Protein AF-A0A251RXT5-F1 (afdb_monomer_lite)

pLDDT: mean 84.4, std 19.1, range [25.45, 96.44]

Structure (mmCIF, N/CA/C/O backbone):
data_AF-A0A251RXT5-F1
#
_entry.id   AF-A0A251RXT5-F1
#
loop_
_atom_site.group_PDB
_atom_site.id
_atom_site.type_symbol
_atom_site.label_atom_id
_atom_site.label_alt_id
_atom_site.label_comp_id
_atom_site.label_asym_id
_atom_site.label_entity_id
_atom_site.label_seq_id
_atom_site.pdbx_PDB_ins_code
_atom_site.Cartn_x
_atom_site.Cartn_y
_atom_site.Cartn_z
_atom_site.occupancy
_atom_site.B_iso_or_equiv
_atom_site.auth_seq_id
_atom_site.auth_comp_id
_atom_site.auth_asym_id
_atom_site.auth_atom_id
_atom_site.pdbx_PDB_model_num
ATOM 1 N N . MET A 1 1 ? -1.200 -1.412 17.896 1.00 92.50 1 MET A N 1
ATOM 2 C CA . MET A 1 1 ? 0.046 -2.197 18.067 1.00 92.50 1 MET A CA 1
ATOM 3 C C . MET A 1 1 ? 1.315 -1.404 17.736 1.00 92.50 1 MET A C 1
ATOM 5 O O . MET A 1 1 ? 2.042 -1.071 18.659 1.00 92.50 1 MET A O 1
ATOM 9 N N . TRP A 1 2 ? 1.571 -1.049 16.465 1.00 95.00 2 TRP A N 1
ATOM 10 C CA . TRP A 1 2 ? 2.811 -0.376 16.016 1.00 95.00 2 TRP A CA 1
ATOM 11 C C . TRP A 1 2 ? 3.222 0.837 16.865 1.00 95.00 2 TRP A C 1
ATOM 13 O O . TRP A 1 2 ? 4.356 0.919 17.329 1.00 95.00 2 TRP A O 1
ATOM 23 N N . ILE A 1 3 ? 2.278 1.748 17.119 1.00 94.75 3 ILE A N 1
ATOM 24 C CA . ILE A 1 3 ? 2.504 2.954 17.928 1.00 94.75 3 ILE A CA 1
ATOM 25 C C . ILE A 1 3 ? 2.940 2.584 19.351 1.00 94.75 3 ILE A C 1
ATOM 27 O O . ILE A 1 3 ? 3.960 3.076 19.824 1.00 94.75 3 ILE A O 1
ATOM 31 N N . MET A 1 4 ? 2.209 1.678 20.007 1.00 94.81 4 MET A N 1
ATOM 32 C CA . MET A 1 4 ? 2.499 1.264 21.382 1.00 94.81 4 MET A CA 1
ATOM 33 C C . MET A 1 4 ? 3.836 0.536 21.507 1.00 94.81 4 MET A C 1
ATOM 35 O O . MET A 1 4 ? 4.610 0.840 22.406 1.00 94.81 4 MET A O 1
ATOM 39 N N . MET A 1 5 ? 4.174 -0.340 20.560 1.00 95.12 5 MET A N 1
ATOM 40 C CA . MET A 1 5 ? 5.483 -1.001 20.544 1.00 95.12 5 MET A CA 1
ATOM 41 C C . MET A 1 5 ? 6.636 -0.007 20.357 1.00 95.12 5 MET A C 1
ATOM 43 O O . MET A 1 5 ? 7.683 -0.155 20.986 1.00 95.12 5 MET A O 1
ATOM 47 N N . ARG A 1 6 ? 6.462 1.024 19.518 1.00 95.06 6 ARG A N 1
ATOM 48 C CA . ARG A 1 6 ? 7.469 2.084 19.345 1.00 95.06 6 ARG A CA 1
ATOM 49 C C . ARG A 1 6 ? 7.635 2.931 20.605 1.00 95.06 6 ARG A C 1
ATOM 51 O O . ARG A 1 6 ? 8.774 3.223 20.954 1.00 95.06 6 ARG A O 1
ATOM 58 N N . ARG A 1 7 ? 6.534 3.283 21.281 1.00 93.81 7 ARG A N 1
ATOM 59 C CA . ARG A 1 7 ? 6.555 4.003 22.567 1.00 93.81 7 ARG A CA 1
ATOM 60 C C . ARG A 1 7 ? 7.250 3.176 23.647 1.00 93.81 7 ARG A C 1
ATOM 62 O O . ARG A 1 7 ? 8.268 3.611 24.164 1.00 93.81 7 ARG A O 1
ATOM 69 N N . ALA A 1 8 ? 6.825 1.928 23.851 1.00 93.00 8 ALA A N 1
ATOM 70 C CA . ALA A 1 8 ? 7.446 1.021 24.818 1.00 93.00 8 ALA A CA 1
ATOM 71 C C . ALA A 1 8 ? 8.956 0.851 24.575 1.00 93.00 8 ALA A C 1
ATOM 73 O O . ALA A 1 8 ? 9.749 0.932 25.509 1.00 93.00 8 ALA A O 1
ATOM 74 N N . LYS A 1 9 ? 9.374 0.691 23.311 1.00 95.06 9 LYS A N 1
ATOM 75 C CA . LYS A 1 9 ? 10.796 0.601 22.947 1.00 95.06 9 LYS A CA 1
ATOM 76 C C . LYS A 1 9 ? 11.574 1.895 23.213 1.00 95.06 9 LYS A C 1
ATOM 78 O O . LYS A 1 9 ? 12.770 1.822 23.476 1.00 95.06 9 LYS A O 1
ATOM 83 N N . MET A 1 10 ? 10.933 3.054 23.083 1.00 93.62 10 MET A N 1
ATOM 84 C CA . MET A 1 10 ? 11.542 4.355 23.366 1.00 93.62 10 MET A CA 1
ATOM 85 C C . MET A 1 10 ? 11.683 4.589 24.877 1.00 93.62 10 MET A C 1
ATOM 87 O O . MET A 1 10 ? 12.733 5.049 25.319 1.00 93.62 10 MET A O 1
ATOM 91 N N . ASP A 1 11 ? 10.657 4.247 25.657 1.00 94.12 11 ASP A N 1
ATOM 92 C CA . ASP A 1 11 ? 10.590 4.536 27.095 1.00 94.12 11 ASP A CA 1
ATOM 93 C C . ASP A 1 11 ? 11.432 3.561 27.939 1.00 94.12 11 ASP A C 1
ATOM 95 O O . ASP A 1 11 ? 11.956 3.912 29.001 1.00 94.12 11 ASP A O 1
ATOM 99 N N . GLN A 1 12 ? 11.602 2.321 27.475 1.00 91.69 12 GLN A N 1
ATOM 100 C CA . GLN A 1 12 ? 12.348 1.291 28.198 1.00 91.69 12 GLN A CA 1
ATOM 101 C C . GLN A 1 12 ? 13.868 1.440 28.021 1.00 91.69 12 GLN A C 1
ATOM 103 O O . GLN A 1 12 ? 14.415 1.225 26.942 1.00 91.69 12 GLN A O 1
ATOM 108 N N . ARG A 1 13 ? 14.586 1.708 29.124 1.00 89.81 13 ARG A N 1
ATOM 109 C CA . ARG A 1 13 ? 16.063 1.814 29.133 1.00 89.81 13 ARG A CA 1
ATOM 110 C C . ARG A 1 13 ? 16.781 0.489 28.862 1.00 89.81 13 ARG A C 1
ATOM 112 O O . ARG A 1 13 ? 17.821 0.475 28.210 1.00 89.81 13 ARG A O 1
ATOM 119 N N . HIS A 1 14 ? 16.260 -0.617 29.391 1.00 92.88 14 HIS A N 1
ATOM 120 C CA . HIS A 1 14 ? 16.838 -1.948 29.221 1.00 92.88 14 HIS A CA 1
ATOM 121 C C . HIS A 1 14 ? 15.767 -2.929 28.751 1.00 92.88 14 HIS A C 1
ATOM 123 O O . HIS A 1 14 ? 14.959 -3.413 29.540 1.00 92.88 14 HIS A O 1
ATOM 129 N N . PHE A 1 15 ? 15.778 -3.232 27.454 1.00 93.31 15 PHE A N 1
ATOM 130 C CA . PHE A 1 15 ? 14.884 -4.220 26.863 1.00 93.31 15 PHE A CA 1
ATOM 131 C C . PHE A 1 15 ? 15.566 -5.590 26.797 1.00 93.31 15 PHE A C 1
ATOM 133 O O . PHE A 1 15 ? 16.397 -5.844 25.918 1.00 93.31 15 PHE A O 1
ATOM 140 N N . LYS A 1 16 ? 15.219 -6.483 27.728 1.00 93.69 16 LYS A N 1
ATOM 141 C CA . LYS A 1 16 ? 15.726 -7.859 27.737 1.00 93.69 16 LYS A CA 1
ATOM 142 C C . LYS A 1 16 ? 14.951 -8.700 26.721 1.00 93.69 16 LYS A C 1
ATOM 144 O O . LYS A 1 16 ? 13.738 -8.845 26.820 1.00 93.69 16 LYS A O 1
ATOM 149 N N . ARG A 1 17 ? 15.658 -9.275 25.746 1.00 94.19 17 ARG A N 1
ATOM 150 C CA . ARG A 1 17 ? 15.078 -10.234 24.792 1.00 94.19 17 ARG A CA 1
ATOM 151 C C . ARG A 1 17 ? 14.928 -11.605 25.451 1.00 94.19 17 ARG A C 1
ATOM 153 O O . ARG A 1 17 ? 15.739 -11.968 26.306 1.00 94.19 17 ARG A O 1
ATOM 160 N N . MET A 1 18 ? 13.917 -12.364 25.032 1.00 94.62 18 MET A N 1
ATOM 161 C CA . MET A 1 18 ? 13.773 -13.761 25.444 1.00 94.62 18 MET A CA 1
ATOM 162 C C . MET A 1 18 ? 14.949 -14.598 24.931 1.00 94.62 18 MET A C 1
ATOM 164 O O . MET A 1 18 ? 15.578 -14.256 23.925 1.00 94.62 18 MET A O 1
ATOM 168 N N . ARG A 1 19 ? 15.254 -15.682 25.644 1.00 94.75 19 ARG A N 1
ATOM 169 C CA . ARG A 1 19 ? 16.217 -16.690 25.197 1.00 94.75 19 ARG A CA 1
ATOM 170 C C . ARG A 1 19 ? 15.481 -17.733 24.362 1.00 94.75 19 ARG A C 1
ATOM 172 O O . ARG A 1 19 ? 14.326 -18.036 24.644 1.00 94.75 19 ARG A O 1
ATOM 179 N N . PHE A 1 20 ? 16.152 -18.227 23.329 1.00 94.25 20 PHE A N 1
ATOM 180 C CA . PHE A 1 20 ? 15.655 -19.301 22.480 1.00 94.25 20 PHE A CA 1
ATOM 181 C C . PHE A 1 20 ? 16.694 -20.431 22.480 1.00 94.25 20 PHE A C 1
ATOM 183 O O . PHE A 1 20 ? 17.854 -20.134 22.179 1.00 94.25 20 PHE A O 1
ATOM 190 N N . PRO A 1 21 ? 16.310 -21.679 22.805 1.00 93.44 21 PRO A N 1
ATOM 191 C CA . PRO A 1 21 ? 14.972 -22.122 23.227 1.00 93.44 21 PRO A CA 1
ATOM 192 C C . PRO A 1 21 ? 14.567 -21.584 24.623 1.00 93.44 21 PRO A C 1
ATOM 194 O O . PRO A 1 21 ? 15.440 -21.226 25.413 1.00 93.44 21 PRO A O 1
ATOM 197 N N . PRO A 1 22 ? 13.256 -21.431 24.905 1.00 92.56 22 PRO A N 1
ATOM 198 C CA . PRO A 1 22 ? 12.778 -20.948 26.203 1.00 92.56 22 PRO A CA 1
ATOM 199 C C . PRO A 1 22 ? 12.808 -22.014 27.311 1.00 92.56 22 PRO A C 1
ATOM 201 O O . PRO A 1 22 ? 12.920 -21.636 28.473 1.00 92.56 22 PRO A O 1
ATOM 204 N N . PHE A 1 23 ? 12.718 -23.297 26.951 1.00 92.81 23 PHE A N 1
ATOM 205 C CA . PHE A 1 23 ? 12.787 -24.451 27.855 1.00 92.81 23 PHE A CA 1
ATOM 206 C C . PHE A 1 23 ? 14.059 -25.255 27.576 1.00 92.81 23 PHE A C 1
ATOM 208 O O . PHE A 1 23 ? 14.587 -25.181 26.461 1.00 92.81 23 PHE A O 1
ATOM 215 N N . ASP A 1 24 ? 14.543 -25.978 28.584 1.00 94.50 24 ASP A N 1
ATOM 216 C CA . ASP A 1 24 ? 15.671 -26.905 28.443 1.00 94.50 24 ASP A CA 1
ATOM 217 C C . ASP A 1 24 ? 15.210 -28.244 27.837 1.00 94.50 24 ASP A C 1
ATOM 219 O O . ASP A 1 24 ? 14.053 -28.631 27.997 1.00 94.50 24 ASP A O 1
ATOM 223 N N . ASP A 1 25 ? 16.103 -28.961 27.152 1.00 94.44 25 ASP A N 1
ATOM 224 C CA . ASP A 1 25 ? 15.758 -30.203 26.438 1.00 94.44 25 ASP A CA 1
ATOM 225 C C . ASP A 1 25 ? 15.438 -31.369 27.400 1.00 94.44 25 ASP A C 1
ATOM 227 O O . ASP A 1 25 ? 14.729 -32.306 27.032 1.00 94.44 25 ASP A O 1
ATOM 231 N N . GLU A 1 26 ? 15.939 -31.303 28.638 1.00 95.00 26 GLU A N 1
ATOM 232 C CA . GLU A 1 26 ? 15.713 -32.303 29.694 1.00 95.00 26 GLU A CA 1
ATOM 233 C C . GLU A 1 26 ? 14.446 -32.025 30.531 1.00 95.00 26 GLU A C 1
ATOM 235 O O . GLU A 1 26 ? 14.028 -32.869 31.331 1.00 95.00 26 GLU A O 1
ATOM 240 N N . GLU A 1 27 ? 13.823 -30.849 30.383 1.00 92.19 27 GLU A N 1
ATOM 241 C CA . GLU A 1 27 ? 12.607 -30.506 31.124 1.00 92.19 27 GLU A CA 1
ATOM 242 C C . GLU A 1 27 ? 11.371 -31.193 30.506 1.00 92.19 27 GLU A C 1
ATOM 244 O O . GLU A 1 27 ? 11.143 -31.113 29.294 1.00 92.19 27 GLU A O 1
ATOM 249 N N . PRO A 1 28 ? 10.525 -31.863 31.314 1.00 90.56 28 PRO A N 1
ATOM 250 C CA . PRO A 1 28 ? 9.284 -32.442 30.815 1.00 90.56 28 PRO A CA 1
ATOM 251 C C . PRO A 1 28 ? 8.290 -31.348 30.399 1.00 90.56 28 PRO A C 1
ATOM 253 O O . PRO A 1 28 ? 8.319 -30.223 30.899 1.00 90.56 28 PRO A O 1
ATOM 256 N N . LEU A 1 29 ? 7.355 -31.699 29.510 1.00 90.56 29 LEU A N 1
ATOM 257 C CA . LEU A 1 29 ? 6.293 -30.783 29.088 1.00 90.56 29 LEU A CA 1
ATOM 258 C C . LEU A 1 29 ? 5.457 -30.322 30.290 1.00 90.56 29 LEU A C 1
ATOM 260 O O . LEU A 1 29 ? 5.013 -31.132 31.102 1.00 90.56 29 LEU A O 1
ATOM 264 N N . LEU A 1 30 ? 5.220 -29.013 30.360 1.00 90.00 30 LEU A N 1
ATOM 265 C CA . LEU A 1 30 ? 4.445 -28.380 31.420 1.00 90.00 30 LEU A CA 1
ATOM 266 C C . LEU A 1 30 ? 2.949 -28.706 31.275 1.00 90.00 30 LEU A C 1
ATOM 268 O O . LEU A 1 30 ? 2.372 -28.473 30.211 1.00 90.00 30 LEU A O 1
ATOM 272 N N . ASP A 1 31 ? 2.311 -29.192 32.345 1.00 93.00 31 ASP A N 1
ATOM 273 C CA . ASP A 1 31 ? 0.859 -29.404 32.358 1.00 93.00 31 ASP A CA 1
ATOM 274 C C . ASP A 1 31 ? 0.108 -28.074 32.514 1.00 93.00 31 ASP A C 1
ATOM 276 O O . ASP A 1 31 ? 0.463 -27.226 33.340 1.00 93.00 31 ASP A O 1
ATOM 280 N N . TYR A 1 32 ? -0.943 -27.896 31.715 1.00 93.94 32 TYR A N 1
ATOM 281 C CA . TYR A 1 32 ? -1.745 -26.679 31.689 1.00 93.94 32 TYR A CA 1
ATOM 282 C C . TYR A 1 32 ? -2.608 -26.535 32.943 1.00 93.94 32 TYR A C 1
ATOM 284 O O . TYR A 1 32 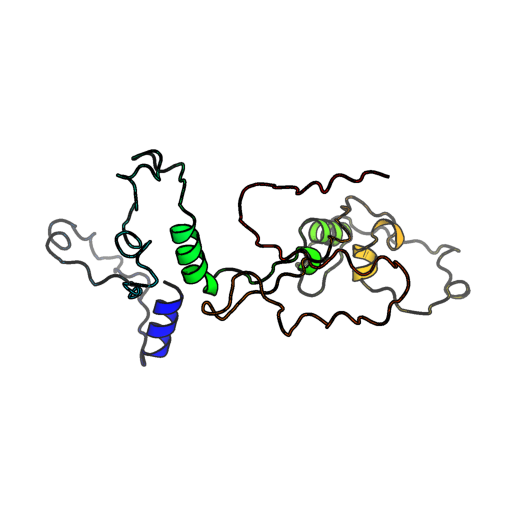? -2.711 -25.428 33.476 1.00 93.94 32 TYR A O 1
ATOM 292 N N . THR A 1 33 ? -3.215 -27.627 33.420 1.00 94.38 33 THR A N 1
ATOM 293 C CA . THR A 1 33 ? -4.124 -27.573 34.577 1.00 94.38 33 THR A CA 1
ATOM 294 C C . THR A 1 33 ? -3.399 -27.143 35.837 1.00 94.38 33 THR A C 1
ATOM 296 O O . THR A 1 33 ? -3.922 -26.326 36.585 1.00 94.38 33 THR A O 1
ATOM 299 N N . ASP A 1 34 ? -2.179 -27.639 36.022 1.00 91.88 34 ASP A N 1
ATOM 300 C CA . ASP A 1 34 ? -1.439 -27.456 37.266 1.00 91.88 34 ASP A CA 1
ATOM 301 C C . ASP A 1 34 ? -0.668 -26.131 37.295 1.00 91.88 34 ASP A C 1
ATOM 303 O O . ASP A 1 34 ? -0.477 -25.553 38.363 1.00 91.88 34 ASP A O 1
ATOM 307 N N . ASN A 1 35 ? -0.220 -25.632 36.134 1.00 90.38 35 ASN A N 1
ATOM 308 C CA . ASN A 1 35 ? 0.692 -24.483 36.076 1.00 90.38 35 ASN A CA 1
ATOM 309 C C . ASN A 1 35 ? 0.082 -23.203 35.490 1.00 90.38 35 ASN A C 1
ATOM 311 O O . ASN A 1 35 ? 0.595 -22.120 35.762 1.00 90.38 35 ASN A O 1
ATOM 315 N N . LEU A 1 36 ? -0.950 -23.300 34.643 1.00 91.44 36 LEU A N 1
ATOM 316 C CA . LEU A 1 36 ? -1.423 -22.171 33.827 1.00 91.44 36 LEU A CA 1
ATOM 317 C C . LEU A 1 36 ? -2.903 -21.833 34.022 1.00 91.44 36 LEU A C 1
ATOM 319 O O . LEU A 1 36 ? -3.282 -20.699 33.746 1.00 91.44 36 LEU A O 1
ATOM 323 N N . LEU A 1 37 ? -3.738 -22.777 34.467 1.00 94.25 37 LEU A N 1
ATOM 324 C CA . LEU A 1 37 ? -5.187 -22.569 34.564 1.00 94.25 37 LEU A CA 1
ATOM 325 C C . LEU A 1 37 ? -5.568 -21.480 35.579 1.00 94.25 37 LEU A C 1
ATOM 327 O O . LEU A 1 37 ? -6.448 -20.671 35.292 1.00 94.25 37 LEU A O 1
ATOM 331 N N . ASP A 1 38 ? -4.884 -21.446 36.723 1.00 93.06 38 ASP A N 1
ATOM 332 C CA . ASP A 1 38 ? -5.168 -20.512 37.821 1.00 93.06 38 ASP A CA 1
ATOM 333 C C . ASP A 1 38 ? -4.357 -19.204 37.733 1.00 93.06 38 ASP A C 1
ATOM 335 O O . ASP A 1 38 ? -4.484 -18.329 38.592 1.00 93.06 38 ASP A O 1
ATOM 339 N N . VAL A 1 39 ? -3.497 -19.058 36.717 1.00 94.31 39 VAL A N 1
ATOM 340 C CA . VAL A 1 39 ? -2.640 -17.878 36.552 1.00 94.31 39 VAL A CA 1
ATOM 341 C C . VAL A 1 39 ? -3.307 -16.879 35.616 1.00 94.31 39 VAL A C 1
ATOM 343 O O . VAL A 1 39 ? -3.463 -17.133 34.420 1.00 94.31 39 VAL A O 1
ATOM 346 N N . ASP A 1 40 ? -3.636 -15.702 36.150 1.00 93.06 40 ASP A N 1
ATOM 347 C CA . ASP A 1 40 ? -4.177 -14.615 35.342 1.00 93.06 40 ASP A CA 1
ATOM 348 C C . ASP A 1 40 ? -3.149 -14.139 34.297 1.00 93.06 40 ASP A C 1
ATOM 350 O O . ASP A 1 40 ? -1.975 -13.905 34.618 1.00 93.06 40 ASP A O 1
ATOM 354 N N . PRO A 1 41 ? -3.564 -13.969 33.031 1.00 93.75 41 PRO A N 1
ATOM 355 C CA . PRO A 1 41 ? -2.676 -13.489 31.988 1.00 93.75 41 PRO A CA 1
ATOM 356 C C . PRO A 1 41 ? -2.265 -12.036 32.244 1.00 93.75 41 PRO A C 1
ATOM 358 O O . PRO A 1 41 ? -3.042 -11.217 32.736 1.00 93.75 41 PRO A O 1
ATOM 361 N N . LEU A 1 42 ? -1.039 -11.699 31.841 1.00 93.38 42 LEU A N 1
ATOM 362 C CA . LEU A 1 42 ? -0.558 -10.323 31.887 1.00 93.38 42 LEU A CA 1
ATOM 363 C C . LEU A 1 42 ? -1.353 -9.426 30.933 1.00 93.38 42 LEU A C 1
ATOM 365 O O . LEU A 1 42 ? -1.915 -9.880 29.932 1.00 93.38 42 LEU A O 1
ATOM 369 N N . GLU A 1 43 ? -1.331 -8.128 31.230 1.00 92.75 43 GLU A N 1
ATOM 370 C CA . GLU A 1 43 ? -2.009 -7.124 30.423 1.00 92.75 43 GLU A CA 1
ATOM 371 C C . GLU A 1 43 ? -1.514 -7.154 28.963 1.00 92.75 43 GLU A C 1
ATOM 373 O O . GLU 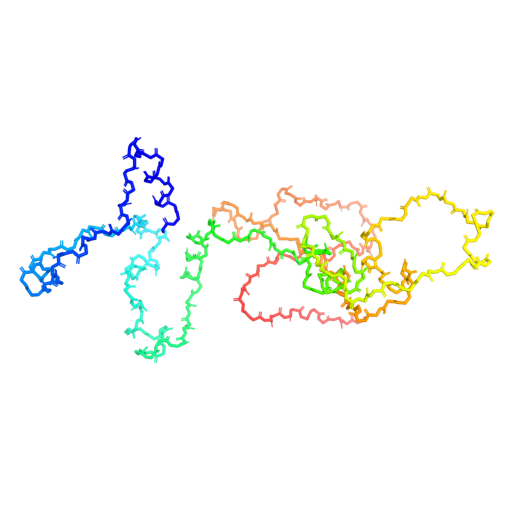A 1 43 ? -0.304 -7.109 28.699 1.00 92.75 43 GLU A O 1
ATOM 378 N N . PRO A 1 44 ? -2.434 -7.249 27.990 1.00 94.38 44 PRO A N 1
ATOM 379 C CA . PRO A 1 44 ? -2.072 -7.245 26.584 1.00 94.38 44 PRO A CA 1
ATOM 380 C C . PRO A 1 44 ? -1.614 -5.856 26.127 1.00 94.38 44 PRO A C 1
ATOM 382 O O . PRO A 1 44 ? -1.965 -4.827 26.692 1.00 94.38 44 PRO A O 1
ATOM 385 N N . VAL A 1 45 ? -0.885 -5.807 25.010 1.00 93.06 45 VAL A N 1
ATOM 386 C CA . VAL A 1 45 ? -0.503 -4.530 24.391 1.00 93.06 45 VAL A CA 1
ATOM 387 C C . VAL A 1 45 ? -1.731 -3.877 23.751 1.00 93.06 45 VAL A C 1
ATOM 389 O O . VAL A 1 45 ? -2.095 -4.194 22.614 1.00 93.06 45 VAL A O 1
ATOM 392 N N . GLN A 1 46 ? -2.341 -2.934 24.464 1.00 93.25 46 GLN A N 1
ATOM 393 C CA . GLN A 1 46 ? -3.487 -2.157 24.001 1.00 93.25 46 GLN A CA 1
ATOM 394 C C . GLN A 1 46 ? -3.136 -0.668 23.917 1.00 93.25 46 GLN A C 1
ATOM 396 O O . GLN A 1 46 ? -2.406 -0.117 24.732 1.00 93.25 46 GLN A O 1
ATOM 401 N N . LEU A 1 47 ? -3.609 -0.019 22.854 1.00 93.69 47 LEU A N 1
ATOM 402 C CA . LEU A 1 47 ? -3.622 1.438 22.743 1.00 93.69 47 LEU A CA 1
ATOM 403 C C . LEU A 1 47 ? -4.838 1.957 23.504 1.00 93.69 47 LEU A C 1
ATOM 405 O O . LEU A 1 47 ? -5.951 1.535 23.195 1.00 93.69 47 LEU A O 1
ATOM 409 N N . GLU A 1 48 ? -4.616 2.886 24.429 1.00 92.00 48 GLU A N 1
ATOM 410 C CA . GLU A 1 48 ? -5.682 3.680 25.035 1.00 92.00 48 GLU A CA 1
ATOM 411 C C . GLU A 1 48 ? -6.389 4.483 23.938 1.00 92.00 48 GLU A C 1
ATOM 413 O O . GLU A 1 48 ? -5.769 5.304 23.257 1.00 92.00 48 GLU A O 1
ATOM 418 N N . LEU A 1 49 ? -7.666 4.171 23.720 1.00 94.19 49 LEU A N 1
ATOM 419 C CA . LEU A 1 49 ? -8.517 4.833 22.736 1.00 94.19 49 LEU A CA 1
ATOM 420 C C . LEU A 1 49 ? -9.251 6.004 23.385 1.00 94.19 49 LEU A C 1
ATOM 422 O O . LEU A 1 49 ? -9.637 5.925 24.556 1.00 94.19 49 LEU A O 1
ATOM 426 N N . ASP A 1 50 ? -9.490 7.056 22.607 1.00 94.88 50 ASP A N 1
ATOM 427 C CA . ASP A 1 50 ? -10.270 8.194 23.080 1.00 94.88 50 ASP A CA 1
ATOM 428 C C . ASP A 1 50 ? -11.777 7.884 23.076 1.00 94.88 50 ASP A C 1
ATOM 430 O O . ASP A 1 50 ? -12.300 7.231 22.171 1.00 94.88 50 ASP A O 1
ATOM 434 N N . LYS A 1 51 ? -12.502 8.332 24.105 1.00 93.94 51 LYS A N 1
ATOM 435 C CA . LYS A 1 51 ? -13.926 7.986 24.257 1.00 93.94 51 LYS A CA 1
ATOM 436 C C . LYS A 1 51 ? -14.832 8.751 23.298 1.00 93.94 51 LYS A C 1
ATOM 438 O O . LYS A 1 51 ? -15.907 8.242 22.980 1.00 93.94 51 LYS A O 1
ATOM 443 N N . GLU A 1 52 ? -14.433 9.941 22.863 1.00 92.56 52 GLU A N 1
ATOM 444 C CA . GLU A 1 52 ? -15.246 10.803 22.007 1.00 92.56 52 GLU A CA 1
ATOM 445 C C . GLU A 1 52 ? -14.893 10.568 20.534 1.00 92.56 52 GLU A C 1
ATOM 447 O O . GLU A 1 52 ? -15.760 10.169 19.745 1.00 92.56 52 GLU A O 1
ATOM 452 N N . GLU A 1 53 ? -13.612 10.695 20.179 1.00 91.25 53 GLU A N 1
ATOM 453 C CA . GLU A 1 53 ? -13.118 10.528 18.808 1.00 91.25 53 GLU A CA 1
ATOM 454 C C . GLU A 1 53 ? -13.238 9.082 18.305 1.00 91.25 53 GLU A C 1
ATOM 456 O O . GLU A 1 53 ? -13.661 8.850 17.169 1.00 91.25 53 GLU A O 1
ATOM 461 N N . ASP A 1 54 ? -12.890 8.094 19.140 1.00 95.19 54 ASP A N 1
ATOM 462 C CA . ASP A 1 54 ? -12.902 6.669 18.771 1.00 95.19 54 ASP A CA 1
ATOM 463 C C . ASP A 1 54 ? -14.167 5.934 19.224 1.00 95.19 54 ASP A C 1
ATOM 465 O O . ASP A 1 54 ? -14.238 4.702 19.151 1.00 95.19 54 ASP A O 1
ATOM 469 N N . SER A 1 55 ? -15.205 6.673 19.624 1.00 94.69 55 SER A N 1
ATOM 470 C CA . SER A 1 55 ? -16.490 6.144 20.106 1.00 94.69 55 SER A CA 1
ATOM 471 C C . SER A 1 55 ? -17.068 5.017 19.234 1.00 94.69 55 SER A C 1
ATOM 473 O O . SER A 1 55 ? -17.601 4.033 19.750 1.00 94.69 55 SER A O 1
ATOM 475 N N . ALA A 1 56 ? -16.911 5.105 17.909 1.00 94.19 56 ALA A N 1
ATOM 476 C CA . ALA A 1 56 ? -17.412 4.113 16.955 1.00 94.19 56 ALA A CA 1
ATOM 477 C C . ALA A 1 56 ? -16.765 2.714 17.087 1.00 94.19 56 ALA A C 1
ATOM 479 O O . ALA A 1 56 ? -17.394 1.711 16.730 1.00 94.19 56 ALA A O 1
ATOM 480 N N . VAL A 1 57 ? -15.519 2.636 17.567 1.00 95.56 57 VAL A N 1
ATOM 481 C CA . VAL A 1 57 ? -14.731 1.389 17.666 1.00 95.56 57 VAL A CA 1
ATOM 482 C C . VAL A 1 57 ? -14.364 1.018 19.104 1.00 95.56 57 VAL A C 1
ATOM 484 O O . VAL A 1 57 ? -14.078 -0.149 19.368 1.00 95.56 57 VAL A O 1
ATOM 487 N N . TYR A 1 58 ? -14.433 1.977 20.033 1.00 95.12 58 TYR A N 1
ATOM 488 C CA . TYR A 1 58 ? -13.984 1.876 21.425 1.00 95.12 58 TYR A CA 1
ATOM 489 C C . TYR A 1 58 ? -14.385 0.567 22.124 1.00 95.12 58 TYR A C 1
ATOM 491 O O . TYR A 1 58 ? -13.557 -0.080 22.754 1.00 95.12 58 TYR A O 1
ATOM 499 N N . ALA A 1 59 ? -15.645 0.146 21.977 1.00 93.81 59 ALA A N 1
ATOM 500 C CA . ALA A 1 59 ? -16.202 -0.974 22.735 1.00 93.81 59 ALA A CA 1
ATOM 501 C C . ALA A 1 59 ? -15.740 -2.371 22.284 1.00 93.81 59 ALA A C 1
ATOM 503 O O . ALA A 1 59 ? -15.876 -3.314 23.054 1.00 93.81 59 ALA A O 1
ATOM 504 N N . TRP A 1 60 ? -15.263 -2.529 21.046 1.00 94.62 60 TRP A N 1
ATOM 505 C CA . TRP A 1 60 ? -15.036 -3.854 20.444 1.00 94.62 60 TRP A CA 1
ATOM 506 C C . TRP A 1 60 ? -13.679 -3.992 19.748 1.00 94.62 60 TRP A C 1
ATOM 508 O O . TRP A 1 60 ? -13.356 -5.064 19.246 1.00 94.62 60 TRP A O 1
ATOM 518 N N . PHE A 1 61 ? -12.869 -2.933 19.685 1.00 96.25 61 PHE A N 1
ATOM 519 C CA . PHE A 1 61 ? -11.647 -2.904 18.873 1.00 96.25 61 PHE A CA 1
ATOM 520 C C . PHE A 1 61 ? -10.625 -4.003 19.223 1.00 96.25 61 PHE A C 1
ATOM 522 O O . PHE A 1 61 ? -9.959 -4.518 18.326 1.00 96.25 61 PHE A O 1
ATOM 529 N N . TYR A 1 62 ? -10.524 -4.383 20.501 1.00 95.69 62 TYR A N 1
ATOM 530 C CA . TYR A 1 62 ? -9.607 -5.426 20.984 1.00 95.69 62 TYR A CA 1
ATOM 531 C C . TYR A 1 62 ? -10.267 -6.790 21.219 1.00 95.69 62 TYR A C 1
ATOM 533 O O . TYR A 1 62 ? -9.616 -7.702 21.730 1.00 95.69 62 TYR A O 1
ATOM 541 N N . ASP A 1 63 ? -11.530 -6.963 20.824 1.00 94.50 63 ASP A N 1
ATOM 542 C CA . ASP A 1 63 ? -12.184 -8.265 20.899 1.00 94.50 63 ASP A CA 1
ATOM 543 C C . ASP A 1 63 ? -11.527 -9.254 19.931 1.00 94.50 63 ASP A C 1
ATOM 545 O O . ASP A 1 63 ? -11.171 -8.917 18.802 1.00 94.50 63 ASP A O 1
ATOM 549 N N . HIS A 1 64 ? -11.457 -10.528 20.322 1.00 93.50 64 HIS A N 1
ATOM 550 C CA . HIS A 1 64 ? -10.946 -11.590 19.449 1.00 93.50 64 HIS A CA 1
ATOM 551 C C . HIS A 1 64 ? -11.742 -11.714 18.133 1.00 93.50 64 HIS A C 1
ATOM 553 O O . HIS A 1 64 ? -11.170 -11.946 17.068 1.00 93.50 64 HIS A O 1
ATOM 559 N N . LYS A 1 65 ? -13.074 -11.569 18.199 1.00 93.62 65 LYS A N 1
ATOM 560 C CA . LYS A 1 65 ? -13.968 -11.537 17.030 1.00 93.62 65 LYS A CA 1
ATOM 561 C C . LYS A 1 65 ? -14.997 -10.415 17.197 1.00 93.62 65 LYS A C 1
ATOM 563 O O . LYS A 1 65 ? -16.084 -10.666 17.728 1.00 93.62 65 LYS A O 1
ATOM 568 N N . PRO A 1 66 ? -14.682 -9.191 16.751 1.00 93.81 66 PRO A N 1
ATOM 569 C CA . PRO A 1 66 ? -15.554 -8.050 16.974 1.00 93.81 66 PRO A CA 1
ATOM 570 C C . PRO A 1 66 ? -16.834 -8.136 16.143 1.00 93.81 66 PRO A C 1
ATOM 572 O O . PRO A 1 66 ? -16.821 -8.645 15.022 1.00 93.81 66 PRO A O 1
ATOM 575 N N . LEU A 1 67 ? -17.937 -7.590 16.666 1.00 92.81 67 LEU A N 1
ATOM 576 C CA . LEU A 1 67 ? -19.219 -7.406 15.958 1.00 92.81 67 LEU A CA 1
ATOM 577 C C . LEU A 1 67 ? -19.951 -8.692 15.511 1.00 92.81 67 LEU A C 1
ATOM 579 O O . LEU A 1 67 ? -20.920 -8.605 14.760 1.00 92.81 67 LEU A O 1
ATOM 583 N N . VAL A 1 68 ? -19.563 -9.881 15.995 1.00 91.69 68 VAL A N 1
ATOM 584 C CA . VAL A 1 68 ? -20.202 -11.170 15.627 1.00 91.69 68 VAL A CA 1
ATOM 585 C C . VAL A 1 68 ? -21.704 -11.200 15.924 1.00 91.69 68 VAL A C 1
ATOM 587 O O . VAL A 1 68 ? -22.469 -11.817 15.186 1.00 91.69 68 VAL A O 1
ATOM 590 N N . LYS A 1 69 ? -22.132 -10.540 17.006 1.00 87.00 69 LYS A N 1
ATOM 591 C CA . LYS A 1 69 ? -23.539 -10.477 17.438 1.00 87.00 69 LYS A CA 1
ATOM 592 C C . LYS A 1 69 ? -24.345 -9.387 16.713 1.00 87.00 69 LYS A C 1
ATOM 594 O O . LYS A 1 69 ? -25.536 -9.238 16.971 1.00 87.00 69 LYS A O 1
ATOM 599 N N . THR A 1 70 ? -23.716 -8.624 15.822 1.00 89.81 70 THR A N 1
ATOM 600 C CA . THR A 1 70 ? -24.301 -7.444 15.175 1.00 89.81 70 THR A CA 1
ATOM 601 C C . THR A 1 70 ? -24.628 -7.733 13.709 1.00 89.81 70 THR A C 1
ATOM 603 O O . THR A 1 70 ? -23.987 -8.554 13.063 1.00 89.81 70 THR A O 1
ATOM 606 N N . LYS A 1 71 ? -25.580 -6.986 13.134 1.00 89.94 71 LYS A N 1
ATOM 607 C CA . LYS A 1 71 ? -25.951 -7.055 11.704 1.00 89.94 71 LYS A CA 1
ATOM 608 C C . LYS A 1 71 ? -24.829 -6.653 10.732 1.00 89.94 71 LYS A C 1
ATOM 610 O O . LYS A 1 71 ? -24.969 -6.854 9.531 1.00 89.94 71 LYS A O 1
ATOM 615 N N . LEU A 1 72 ? -23.743 -6.063 11.238 1.00 92.06 72 LEU A N 1
ATOM 616 C CA . LEU A 1 72 ? -22.588 -5.629 10.445 1.00 92.06 72 LEU A CA 1
ATOM 617 C C . LEU A 1 72 ? -21.772 -6.813 9.906 1.00 92.06 72 LEU A C 1
ATOM 619 O O . LEU A 1 72 ? -21.003 -6.648 8.960 1.00 92.06 72 LEU A O 1
ATOM 623 N N . VAL A 1 73 ? -21.935 -8.000 10.492 1.00 94.25 73 VAL A N 1
ATOM 624 C CA . VAL A 1 73 ? -21.259 -9.230 10.078 1.00 94.25 73 VAL A CA 1
ATOM 625 C C . VAL A 1 73 ? -22.303 -10.297 9.775 1.00 94.25 73 VAL A C 1
ATOM 627 O O . VAL A 1 73 ? -23.380 -10.334 10.363 1.00 94.25 73 VAL A O 1
ATOM 630 N N . ASN A 1 74 ? -21.982 -11.208 8.861 1.00 91.44 74 ASN A N 1
ATOM 631 C CA . ASN A 1 74 ? -22.871 -12.293 8.446 1.00 91.44 74 ASN A CA 1
ATOM 632 C C . ASN A 1 74 ? -23.146 -13.377 9.517 1.00 91.44 74 ASN A C 1
ATOM 634 O O . ASN A 1 74 ? -23.781 -14.380 9.195 1.00 91.44 74 ASN A O 1
ATOM 638 N N . GLY A 1 75 ? -22.646 -13.224 10.748 1.00 90.12 75 GLY A N 1
ATOM 639 C CA . GLY A 1 75 ? -22.788 -14.177 11.853 1.00 90.12 75 GLY A CA 1
ATOM 640 C C . GLY A 1 75 ? -21.477 -14.885 12.237 1.00 90.12 75 GLY A C 1
ATOM 641 O O . GLY A 1 75 ? -20.391 -14.416 11.885 1.00 90.12 75 GLY A O 1
ATOM 642 N N . PRO A 1 76 ? -21.539 -16.039 12.936 1.00 89.94 76 PRO A N 1
ATOM 643 C CA . PRO A 1 76 ? -20.358 -16.706 13.504 1.00 89.94 76 PRO A CA 1
ATOM 644 C C . PRO A 1 76 ? -19.376 -17.228 12.448 1.00 89.94 76 PRO A C 1
ATOM 646 O O . PRO A 1 76 ? -18.210 -17.466 12.755 1.00 89.94 76 PRO A O 1
ATOM 649 N N . SER A 1 77 ? -19.821 -17.367 11.193 1.00 92.00 77 SER A N 1
ATOM 650 C CA . SER A 1 77 ? -18.944 -17.718 10.075 1.00 92.00 77 SER A CA 1
ATOM 651 C C . SER A 1 77 ? -17.906 -16.631 9.763 1.00 92.00 77 SER A C 1
ATOM 653 O O . SER A 1 77 ? -16.896 -16.976 9.158 1.00 92.00 77 SER A O 1
ATOM 655 N N . TYR A 1 78 ? -18.145 -15.364 10.130 1.00 94.31 78 TYR A N 1
ATOM 656 C CA . TYR A 1 78 ? -17.184 -14.254 10.046 1.00 94.31 78 TYR A CA 1
ATOM 657 C C . TYR A 1 78 ? -16.479 -14.084 8.683 1.00 94.31 78 TYR A C 1
ATOM 659 O O . TYR A 1 78 ? -15.263 -13.936 8.606 1.00 94.31 78 TYR A O 1
ATOM 667 N N . ARG A 1 79 ? -17.235 -14.152 7.579 1.00 93.19 79 ARG A N 1
ATOM 668 C CA . ARG A 1 79 ? -16.676 -14.103 6.206 1.00 93.19 79 ARG A CA 1
ATOM 669 C C . ARG A 1 79 ? -16.924 -12.788 5.487 1.00 93.19 79 ARG A C 1
ATOM 671 O O . ARG A 1 79 ? -16.160 -12.428 4.599 1.00 93.19 79 ARG A O 1
ATOM 678 N N . LYS A 1 80 ? -18.030 -12.117 5.802 1.00 94.06 80 LYS A N 1
ATOM 679 C CA . LYS A 1 80 ? -18.453 -10.889 5.127 1.00 94.06 80 LYS A CA 1
ATOM 680 C C . LYS A 1 80 ? -18.803 -9.849 6.174 1.00 94.06 80 LYS A C 1
ATOM 682 O O . LYS A 1 80 ? -19.497 -10.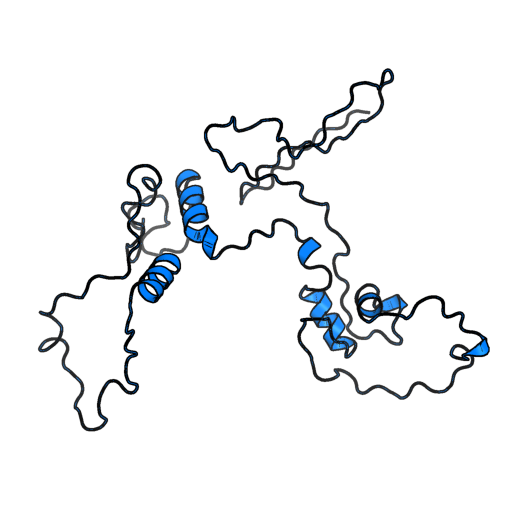161 7.142 1.00 94.06 80 LYS A O 1
ATOM 687 N N . TRP A 1 81 ? -18.349 -8.630 5.935 1.00 95.25 81 TRP A N 1
ATOM 688 C CA . TRP A 1 81 ? -18.597 -7.478 6.781 1.00 95.25 81 TRP A CA 1
ATOM 689 C C . TRP A 1 81 ? -19.150 -6.331 5.939 1.00 95.25 81 TRP A C 1
ATOM 691 O O . TRP A 1 81 ? -18.844 -6.201 4.754 1.00 95.25 81 TRP A O 1
ATOM 701 N N . HIS A 1 82 ? -19.973 -5.504 6.564 1.00 95.31 82 HIS A N 1
ATOM 702 C CA . HIS A 1 82 ? -20.465 -4.257 6.007 1.00 95.31 82 HIS A CA 1
ATOM 703 C C . HIS A 1 82 ? -20.421 -3.210 7.116 1.00 95.31 82 HIS A C 1
ATOM 705 O O . HIS A 1 82 ? -21.209 -3.268 8.056 1.00 95.31 82 HIS A O 1
ATOM 711 N N . LEU A 1 83 ? -19.448 -2.301 7.039 1.00 95.19 83 LEU A N 1
ATOM 712 C CA . LEU A 1 83 ? -19.180 -1.307 8.076 1.00 95.19 83 LEU A CA 1
ATOM 713 C C . LEU A 1 83 ? -19.700 0.065 7.654 1.00 95.19 83 LEU A C 1
ATOM 715 O O . LEU A 1 83 ? -19.612 0.449 6.489 1.00 95.19 83 LEU A O 1
ATOM 719 N N . SER A 1 84 ? -20.219 0.813 8.626 1.00 95.06 84 SER A N 1
ATOM 720 C CA . SER A 1 84 ? -20.637 2.200 8.422 1.00 95.06 84 SER A CA 1
ATOM 721 C C . SER A 1 84 ? -19.437 3.126 8.198 1.00 95.06 84 SER A C 1
ATOM 723 O O . SER A 1 84 ? -18.328 2.839 8.656 1.00 95.06 84 SER A O 1
ATOM 725 N N . LEU A 1 85 ? -19.675 4.274 7.564 1.00 94.94 85 LEU A N 1
ATOM 726 C CA . LEU A 1 85 ? -18.631 5.256 7.279 1.00 94.94 85 LEU A CA 1
ATOM 727 C C . LEU A 1 85 ? -17.875 5.761 8.529 1.00 94.94 85 LEU A C 1
ATOM 729 O O . LEU A 1 85 ? -16.650 5.810 8.451 1.00 94.94 85 LEU A O 1
ATOM 733 N N . PRO A 1 86 ? -18.524 6.085 9.670 1.00 95.25 86 PRO A N 1
ATOM 734 C CA . PRO A 1 86 ? -17.803 6.516 10.871 1.00 95.25 86 PRO A CA 1
ATOM 735 C C . PRO A 1 86 ? -16.801 5.470 11.372 1.00 95.25 86 PRO A C 1
ATOM 737 O O . PRO A 1 86 ? -15.666 5.812 11.677 1.00 95.25 86 PRO A O 1
ATOM 740 N N . ILE A 1 87 ? -17.184 4.185 11.356 1.00 95.88 87 ILE A N 1
ATOM 741 C CA . ILE A 1 87 ? -16.288 3.071 11.715 1.00 95.88 87 ILE A CA 1
ATOM 742 C C . ILE A 1 87 ? -15.102 3.003 10.747 1.00 95.88 87 ILE A C 1
ATOM 744 O O . ILE A 1 87 ? -13.962 2.836 11.163 1.00 95.88 87 ILE A O 1
ATOM 748 N N . MET A 1 88 ? -15.350 3.130 9.442 1.00 96.44 88 MET A N 1
ATOM 749 C CA . MET A 1 88 ? -14.270 3.080 8.456 1.00 96.44 88 MET A CA 1
ATOM 750 C C . MET A 1 88 ? -13.309 4.268 8.597 1.00 96.44 88 MET A C 1
ATOM 752 O O . MET A 1 88 ? -12.101 4.097 8.460 1.00 96.44 88 MET A O 1
ATOM 756 N N . ALA A 1 89 ? -13.832 5.458 8.900 1.00 93.94 89 ALA A N 1
ATOM 757 C CA . ALA A 1 89 ? -13.034 6.663 9.095 1.00 93.94 89 ALA A CA 1
ATOM 758 C C . ALA A 1 89 ? -12.111 6.549 10.320 1.00 93.94 89 ALA A C 1
ATOM 760 O O . ALA A 1 89 ? -10.916 6.830 10.202 1.00 93.94 89 ALA A O 1
ATOM 761 N N . THR A 1 90 ? -12.626 6.081 11.463 1.00 95.38 90 THR A N 1
ATOM 762 C CA . THR A 1 90 ? -11.810 5.881 12.673 1.00 95.38 90 THR A CA 1
ATOM 763 C C . THR A 1 90 ? -10.760 4.791 12.465 1.00 95.38 90 THR A C 1
ATOM 765 O O . THR A 1 90 ? -9.586 5.011 12.764 1.00 95.38 90 THR A O 1
ATOM 768 N N . LEU A 1 91 ? -11.124 3.656 11.853 1.00 96.06 91 LEU A N 1
ATOM 769 C CA . LEU A 1 91 ? -10.173 2.584 11.530 1.00 96.06 91 LEU A CA 1
ATOM 770 C C . LEU A 1 91 ? -9.070 3.049 10.571 1.00 96.06 91 LEU A C 1
ATOM 772 O O . LEU A 1 91 ? -7.899 2.739 10.791 1.00 96.06 91 LEU A O 1
ATOM 776 N N . HIS A 1 92 ? -9.421 3.811 9.532 1.00 94.31 92 HIS A N 1
ATOM 777 C CA . HIS A 1 92 ? -8.451 4.369 8.589 1.00 94.31 92 HIS A CA 1
ATOM 778 C C . HIS A 1 92 ? -7.474 5.327 9.285 1.00 94.31 92 HIS A C 1
ATOM 780 O O . HIS A 1 92 ? -6.268 5.252 9.054 1.00 94.31 92 HIS A O 1
ATOM 786 N N . ARG A 1 93 ? -7.974 6.183 10.187 1.00 92.88 93 ARG A N 1
ATOM 787 C CA . ARG A 1 93 ? -7.150 7.093 10.997 1.00 92.88 93 ARG A CA 1
ATOM 788 C C . ARG A 1 93 ? -6.179 6.325 11.901 1.00 92.88 93 ARG A C 1
ATOM 790 O O . ARG A 1 93 ? -4.981 6.601 11.877 1.00 92.88 93 ARG A O 1
ATOM 797 N N . LEU A 1 94 ? -6.666 5.324 12.640 1.00 94.69 94 LEU A N 1
ATOM 798 C CA . LEU A 1 94 ? -5.840 4.484 13.522 1.00 94.69 94 LEU A CA 1
ATOM 799 C C . LEU A 1 94 ? -4.777 3.685 12.745 1.00 94.69 94 LEU A C 1
ATOM 801 O O . LEU A 1 94 ? -3.667 3.473 13.239 1.00 94.69 94 LEU A O 1
ATOM 805 N N . ALA A 1 95 ? -5.098 3.259 11.521 1.00 95.94 95 ALA A N 1
ATOM 806 C CA . ALA A 1 95 ? -4.190 2.535 10.634 1.00 95.94 95 ALA A CA 1
ATOM 807 C C . ALA A 1 95 ? -3.195 3.436 9.881 1.00 95.94 95 ALA A C 1
ATOM 809 O O . ALA A 1 95 ? -2.311 2.907 9.206 1.00 95.94 95 ALA A O 1
ATOM 810 N N . GLY A 1 96 ? -3.283 4.764 10.010 1.00 92.38 96 GLY A N 1
ATOM 811 C CA . GLY A 1 96 ? -2.506 5.714 9.205 1.00 92.38 96 GLY A CA 1
ATOM 812 C C . GLY A 1 96 ? -0.988 5.505 9.249 1.00 92.38 96 GLY A C 1
ATOM 813 O O . GLY A 1 96 ? -0.311 5.741 8.263 1.00 92.38 96 GLY A O 1
ATOM 814 N N . GLN A 1 97 ? -0.439 4.971 10.345 1.00 92.50 97 GLN A N 1
ATOM 815 C CA . GLN A 1 97 ? 0.998 4.663 10.448 1.00 92.50 97 GLN A CA 1
ATOM 816 C C . GLN A 1 97 ? 1.466 3.495 9.563 1.00 92.50 97 GLN A C 1
ATOM 818 O O . GLN A 1 97 ? 2.669 3.311 9.389 1.00 92.50 97 GLN A O 1
ATOM 823 N N . LEU A 1 98 ? 0.541 2.660 9.087 1.00 94.88 98 LEU A N 1
ATOM 824 C CA . LEU A 1 98 ? 0.825 1.474 8.273 1.00 94.88 98 LEU A CA 1
ATOM 825 C C . LEU A 1 98 ? 0.383 1.643 6.817 1.00 94.88 98 LEU A C 1
ATOM 827 O O . LEU A 1 98 ? 0.832 0.892 5.955 1.00 94.88 98 LEU A O 1
ATOM 831 N N . LEU A 1 99 ? -0.522 2.585 6.554 1.00 93.56 99 LEU A N 1
ATOM 832 C CA . LEU A 1 99 ? -1.010 2.876 5.215 1.00 93.56 99 LEU A CA 1
ATOM 833 C C . LEU A 1 99 ? -0.046 3.813 4.484 1.00 93.56 99 LEU A C 1
ATOM 835 O O . LEU A 1 99 ? 0.668 4.604 5.091 1.00 93.56 99 LEU A O 1
ATOM 839 N N . SER A 1 100 ? -0.018 3.700 3.159 1.00 90.50 100 SER A N 1
ATOM 840 C CA . SER A 1 100 ? 0.740 4.606 2.302 1.00 90.50 100 SER A CA 1
ATOM 841 C C . SER A 1 100 ? -0.078 5.848 1.966 1.00 90.50 100 SER A C 1
ATOM 843 O O . SER A 1 100 ? -1.232 5.718 1.561 1.00 90.50 100 SER A O 1
ATOM 845 N N . ASP A 1 101 ? 0.561 7.015 1.962 1.00 87.75 101 ASP A N 1
ATOM 846 C CA . ASP A 1 101 ? -0.046 8.281 1.514 1.00 87.75 101 ASP A CA 1
ATOM 847 C C . ASP A 1 101 ? -0.101 8.429 -0.021 1.00 87.75 101 ASP A C 1
ATOM 849 O O . ASP A 1 101 ? -0.476 9.470 -0.560 1.00 87.75 101 ASP A O 1
ATOM 853 N N . LEU A 1 102 ? 0.298 7.393 -0.761 1.00 87.31 102 LEU A N 1
ATOM 854 C CA . LEU A 1 102 ? 0.346 7.404 -2.218 1.00 87.31 102 LEU A CA 1
ATOM 855 C C . LEU A 1 102 ? -1.064 7.311 -2.807 1.00 87.31 102 LEU A C 1
ATOM 857 O O . LEU A 1 102 ? -1.653 6.236 -2.887 1.00 87.31 102 LEU A O 1
ATOM 861 N N . VAL A 1 103 ? -1.585 8.447 -3.269 1.00 84.25 103 VAL A N 1
ATOM 862 C CA . VAL A 1 103 ? -2.916 8.536 -3.896 1.00 84.25 103 VAL A CA 1
ATOM 863 C C . VAL A 1 103 ? -2.872 8.178 -5.387 1.00 84.25 103 VAL A C 1
ATOM 865 O O . VAL A 1 103 ? -3.855 7.715 -5.962 1.00 84.25 103 VAL A O 1
ATOM 868 N N . TYR A 1 104 ? -1.728 8.392 -6.039 1.00 86.56 104 TYR A N 1
ATOM 869 C CA . TYR A 1 104 ? -1.599 8.348 -7.495 1.00 86.56 104 TYR A CA 1
ATOM 870 C C . TYR A 1 104 ? -0.822 7.125 -7.982 1.00 86.56 104 TYR A C 1
ATOM 872 O O . TYR A 1 104 ? 0.320 6.881 -7.594 1.00 86.56 104 TYR A O 1
ATOM 880 N N . ARG A 1 105 ? -1.408 6.410 -8.950 1.00 87.94 105 ARG A N 1
ATOM 881 C CA . ARG A 1 105 ? -0.789 5.242 -9.596 1.00 87.94 105 ARG A CA 1
ATOM 882 C C . ARG A 1 105 ? 0.480 5.586 -10.380 1.00 87.94 105 ARG A C 1
ATOM 884 O O . ARG A 1 105 ? 1.371 4.749 -10.474 1.00 87.94 105 ARG A O 1
ATOM 891 N N . ASN A 1 106 ? 0.588 6.817 -10.885 1.00 91.25 106 ASN A N 1
ATOM 892 C CA . ASN A 1 106 ? 1.771 7.297 -11.608 1.00 91.25 106 ASN A CA 1
ATOM 893 C C . ASN A 1 106 ? 3.058 7.270 -10.771 1.00 91.25 106 ASN A C 1
ATOM 895 O O . ASN A 1 106 ? 4.137 7.284 -11.351 1.00 91.25 106 ASN A O 1
ATOM 899 N N . TYR A 1 107 ? 2.965 7.212 -9.436 1.00 92.75 107 TYR A N 1
ATOM 900 C CA . TYR A 1 107 ? 4.137 7.037 -8.574 1.00 92.75 107 TYR A CA 1
ATOM 901 C C . TYR A 1 107 ? 4.931 5.771 -8.929 1.00 92.75 107 TYR A C 1
ATOM 903 O O . TYR A 1 107 ? 6.156 5.776 -8.899 1.00 92.75 107 TYR A O 1
ATOM 911 N N . PHE A 1 108 ? 4.236 4.706 -9.336 1.00 93.00 108 PHE A N 1
ATOM 912 C CA . PHE A 1 108 ? 4.834 3.422 -9.704 1.00 93.00 108 PHE A CA 1
ATOM 913 C C . PHE A 1 108 ? 5.310 3.371 -11.164 1.00 93.00 108 PHE A C 1
ATOM 915 O O . PHE A 1 108 ? 5.432 2.289 -11.738 1.00 93.00 108 PHE A O 1
ATOM 922 N N . TYR A 1 109 ? 5.567 4.519 -11.798 1.00 93.31 109 TYR A N 1
ATOM 923 C CA . TYR A 1 109 ? 6.122 4.552 -13.149 1.00 93.31 109 TYR A CA 1
ATOM 924 C C . TYR A 1 109 ? 7.477 3.831 -13.186 1.00 93.31 109 TYR A C 1
ATOM 926 O O . TYR A 1 109 ? 8.383 4.168 -12.428 1.00 93.31 109 TYR A O 1
ATOM 934 N N . LEU A 1 110 ? 7.599 2.822 -14.057 1.00 92.69 110 LEU A N 1
ATOM 935 C CA . LEU A 1 110 ? 8.741 1.896 -14.139 1.00 92.69 110 LEU A CA 1
ATOM 936 C C . LEU A 1 110 ? 8.998 1.052 -12.878 1.00 92.69 110 LEU A C 1
ATOM 938 O O . LEU A 1 110 ? 9.983 0.319 -12.824 1.00 92.69 110 LEU A O 1
ATOM 942 N N . PHE A 1 111 ? 8.110 1.118 -11.887 1.00 94.06 111 PHE A N 1
ATOM 943 C CA . PHE A 1 111 ? 8.200 0.386 -10.624 1.00 94.06 111 PHE A CA 1
ATOM 944 C C . PHE A 1 111 ? 6.919 -0.416 -10.359 1.00 94.06 111 PHE A C 1
ATOM 946 O O . PHE A 1 111 ? 6.420 -0.501 -9.236 1.00 94.06 111 PHE A O 1
ATOM 953 N N . ASP A 1 112 ? 6.363 -0.986 -11.425 1.00 93.12 112 ASP A N 1
ATOM 954 C CA . ASP A 1 112 ? 5.225 -1.893 -11.398 1.00 93.12 112 ASP A CA 1
ATOM 955 C C . ASP A 1 112 ? 5.630 -3.310 -11.836 1.00 93.12 112 ASP A C 1
ATOM 957 O O . ASP A 1 112 ? 6.740 -3.567 -12.307 1.00 93.12 112 ASP A O 1
ATOM 961 N N . MET A 1 113 ? 4.708 -4.259 -11.670 1.00 93.62 113 MET A N 1
ATOM 962 C CA . MET A 1 113 ? 4.965 -5.665 -11.997 1.00 93.62 113 MET A CA 1
ATOM 963 C C . MET A 1 113 ? 5.314 -5.870 -13.475 1.00 93.62 113 MET A C 1
ATOM 965 O O . MET A 1 113 ? 6.214 -6.647 -13.785 1.00 93.62 113 MET A O 1
ATOM 969 N N . GLU A 1 114 ? 4.651 -5.147 -14.381 1.00 93.81 114 GLU A N 1
ATOM 970 C CA . GLU A 1 114 ? 4.908 -5.244 -15.821 1.00 93.81 114 GLU A CA 1
ATOM 971 C C . GLU A 1 114 ? 6.308 -4.727 -16.179 1.00 93.81 114 GLU A C 1
ATOM 973 O O . GLU A 1 114 ? 7.026 -5.371 -16.950 1.00 93.81 114 GLU A O 1
ATOM 978 N N . SER A 1 115 ? 6.750 -3.632 -15.553 1.00 93.5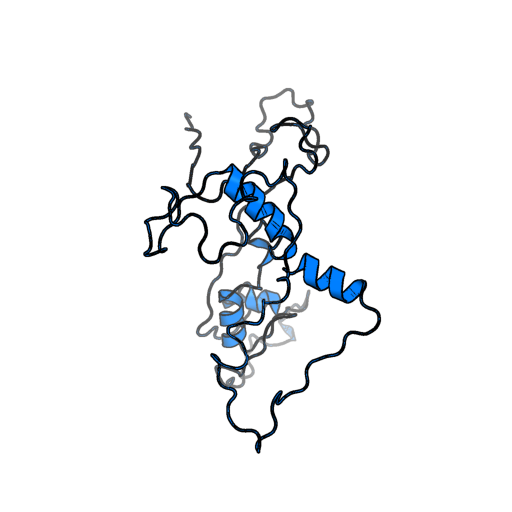6 115 SER A N 1
ATOM 979 C CA . SER A 1 115 ? 8.118 -3.127 -15.696 1.00 93.56 115 SER A CA 1
ATOM 980 C C . SER A 1 115 ? 9.144 -4.127 -15.170 1.00 93.56 115 SER A C 1
ATOM 982 O O . SER A 1 115 ? 10.153 -4.360 -15.832 1.00 93.56 115 SER A O 1
ATOM 984 N N . PHE A 1 116 ? 8.892 -4.797 -14.041 1.00 95.00 116 PHE A N 1
ATOM 985 C CA . PHE A 1 116 ? 9.799 -5.841 -13.548 1.00 95.00 116 PHE A CA 1
ATOM 986 C C . PHE A 1 116 ? 9.860 -7.063 -14.472 1.00 95.00 116 PHE A C 1
ATOM 988 O O . PHE A 1 116 ? 10.941 -7.626 -14.667 1.00 95.00 116 PHE A O 1
ATOM 995 N N . PHE A 1 117 ? 8.744 -7.457 -15.089 1.00 94.69 117 PHE A N 1
ATOM 996 C CA . PHE A 1 117 ? 8.739 -8.535 -16.081 1.00 94.69 117 PHE A CA 1
ATOM 997 C C . PHE A 1 117 ? 9.542 -8.167 -17.326 1.00 94.69 117 PHE A C 1
ATOM 999 O O . PHE A 1 117 ? 10.349 -8.975 -17.790 1.00 94.69 117 PHE A O 1
ATOM 1006 N N . SER A 1 118 ? 9.379 -6.943 -17.824 1.00 93.88 118 SER A N 1
ATOM 1007 C CA . SER A 1 118 ? 10.160 -6.430 -18.950 1.00 93.88 118 SER A CA 1
ATOM 1008 C C . SER A 1 118 ? 11.646 -6.299 -18.611 1.00 93.88 118 SER A C 1
ATOM 1010 O O . SER A 1 118 ? 12.485 -6.711 -19.409 1.00 93.88 118 SER A O 1
ATOM 1012 N N . ALA A 1 119 ? 11.987 -5.830 -17.408 1.00 94.38 119 ALA A N 1
ATOM 1013 C CA . ALA A 1 119 ? 13.369 -5.724 -16.945 1.00 94.38 119 ALA A CA 1
ATOM 1014 C C . ALA A 1 119 ? 14.040 -7.105 -16.873 1.00 94.38 119 ALA A C 1
ATOM 1016 O O . ALA A 1 119 ? 15.137 -7.294 -17.399 1.00 94.38 119 ALA A O 1
ATOM 1017 N N . LYS A 1 120 ? 13.337 -8.106 -16.327 1.00 94.50 120 LYS A N 1
ATOM 1018 C CA . LYS A 1 120 ? 13.789 -9.505 -16.311 1.00 94.50 120 LYS A CA 1
ATOM 1019 C C . LYS A 1 120 ? 13.979 -10.075 -17.717 1.00 94.50 120 LYS A C 1
ATOM 1021 O O . LYS A 1 120 ? 14.946 -10.789 -17.963 1.00 94.50 120 LYS A O 1
ATOM 1026 N N . ALA A 1 121 ? 13.048 -9.801 -18.628 1.00 93.75 121 ALA A N 1
ATOM 1027 C CA . ALA A 1 121 ? 13.088 -10.328 -19.988 1.00 93.75 121 ALA A CA 1
ATOM 1028 C C . ALA A 1 121 ? 14.244 -9.745 -20.816 1.00 93.75 121 ALA A C 1
ATOM 1030 O O . ALA A 1 121 ? 14.839 -10.468 -21.614 1.00 93.75 121 ALA A O 1
ATOM 1031 N N . LEU A 1 122 ? 14.568 -8.468 -20.596 1.00 91.94 122 LEU A N 1
ATOM 1032 C CA . LEU A 1 122 ? 15.646 -7.745 -21.275 1.00 91.94 122 LEU A CA 1
ATOM 1033 C C . LEU A 1 122 ? 17.004 -7.853 -20.565 1.00 91.94 122 LEU A C 1
ATOM 1035 O O . LEU A 1 122 ? 17.962 -7.240 -21.021 1.00 91.94 122 LEU A O 1
ATOM 1039 N N . ASN A 1 123 ? 17.095 -8.588 -19.449 1.00 92.50 123 ASN A N 1
ATOM 1040 C CA . ASN A 1 123 ? 18.298 -8.649 -18.612 1.00 92.50 123 ASN A CA 1
ATOM 1041 C C . ASN A 1 123 ? 18.791 -7.248 -18.177 1.00 92.50 123 ASN A C 1
ATOM 1043 O O . ASN A 1 123 ? 19.978 -6.925 -18.186 1.00 92.50 123 ASN A O 1
ATOM 1047 N N . MET A 1 124 ? 17.846 -6.381 -17.814 1.00 91.50 124 MET A N 1
ATOM 1048 C CA . MET A 1 124 ? 18.101 -5.010 -17.385 1.00 91.50 124 MET A CA 1
ATOM 1049 C C . MET A 1 124 ? 17.705 -4.814 -15.925 1.00 91.50 124 MET A C 1
ATOM 1051 O O . MET A 1 124 ? 16.821 -5.488 -15.403 1.00 91.50 124 MET A O 1
ATOM 1055 N N . CYS A 1 125 ? 18.348 -3.856 -15.261 1.00 91.88 125 CYS A N 1
ATOM 1056 C CA . CYS A 1 125 ? 18.061 -3.519 -13.871 1.00 91.88 125 CYS A CA 1
ATOM 1057 C C . CYS A 1 125 ? 17.489 -2.102 -13.780 1.00 91.88 125 CYS A C 1
ATOM 1059 O O . CYS A 1 125 ? 18.096 -1.152 -14.279 1.00 91.88 125 CYS A O 1
ATOM 1061 N N . ILE A 1 126 ? 16.348 -1.967 -13.107 1.00 93.12 126 ILE A N 1
ATOM 1062 C CA . ILE A 1 126 ? 15.795 -0.669 -12.702 1.00 93.12 126 ILE A CA 1
ATOM 1063 C C . ILE A 1 126 ? 16.550 -0.197 -11.458 1.00 93.12 126 ILE A C 1
ATOM 1065 O O . ILE A 1 126 ? 16.922 -1.008 -10.604 1.00 93.12 126 ILE A O 1
ATOM 1069 N N . LEU A 1 127 ? 16.774 1.109 -11.328 1.00 91.56 127 LEU A N 1
ATOM 1070 C CA . LEU A 1 127 ? 17.368 1.684 -10.121 1.00 91.56 127 LEU A CA 1
ATOM 1071 C C . LEU A 1 127 ? 16.465 1.414 -8.906 1.00 91.56 127 LEU A C 1
ATOM 1073 O O . LEU A 1 127 ? 15.284 1.739 -8.920 1.00 91.56 127 LEU A O 1
ATOM 1077 N N . GLY A 1 128 ? 17.015 0.781 -7.866 1.00 92.69 128 GLY A N 1
ATOM 1078 C CA . GLY A 1 128 ? 16.247 0.350 -6.687 1.00 92.69 128 GLY A CA 1
ATOM 1079 C C . GLY A 1 128 ? 15.332 -0.860 -6.922 1.00 92.69 128 GLY A C 1
ATOM 1080 O O . GLY A 1 128 ? 14.649 -1.292 -5.998 1.00 92.69 128 GLY A O 1
ATOM 1081 N N . GLY A 1 129 ? 15.319 -1.415 -8.137 1.00 94.12 129 GLY A N 1
ATOM 1082 C CA . GLY A 1 129 ? 14.565 -2.613 -8.484 1.00 94.12 129 GLY A CA 1
ATOM 1083 C C . GLY A 1 129 ? 15.349 -3.913 -8.256 1.00 94.12 129 GLY A C 1
ATOM 1084 O O . GLY A 1 129 ? 16.559 -3.896 -8.005 1.00 94.12 129 GLY A O 1
ATOM 1085 N N . PRO A 1 130 ? 14.668 -5.064 -8.363 1.00 95.19 130 PRO A N 1
ATOM 1086 C CA . PRO A 1 130 ? 15.299 -6.374 -8.281 1.00 95.19 130 PRO A CA 1
ATOM 1087 C C . PRO A 1 130 ? 16.199 -6.652 -9.494 1.00 95.19 130 PRO A C 1
ATOM 1089 O O . PRO A 1 130 ? 15.992 -6.117 -10.585 1.00 95.19 130 PRO A O 1
ATOM 1092 N N . LYS A 1 131 ? 17.179 -7.541 -9.303 1.00 93.88 131 LYS A N 1
ATOM 1093 C CA . LYS A 1 131 ? 18.019 -8.093 -10.373 1.00 93.88 131 LYS A CA 1
ATOM 1094 C C . LYS A 1 131 ? 17.671 -9.557 -10.593 1.00 93.88 131 LYS A C 1
ATOM 1096 O O . LYS A 1 131 ? 17.367 -10.268 -9.637 1.00 93.88 131 LYS A O 1
ATOM 1101 N N . PHE A 1 132 ? 17.744 -9.999 -11.841 1.00 94.31 132 PHE A N 1
ATOM 1102 C CA . PHE A 1 132 ? 17.409 -11.362 -12.228 1.00 94.31 132 PHE A CA 1
ATOM 1103 C C . PHE A 1 132 ? 18.516 -11.971 -13.076 1.00 94.31 132 PHE A C 1
ATOM 1105 O O . PHE A 1 132 ? 19.314 -11.258 -13.675 1.00 94.31 132 PHE A O 1
ATOM 1112 N N . GLU A 1 133 ? 18.527 -13.297 -13.135 1.00 92.69 133 GLU A N 1
ATOM 1113 C CA . GLU A 1 133 ? 19.330 -14.030 -14.103 1.00 92.69 133 GLU A CA 1
ATOM 1114 C C . GLU A 1 133 ? 18.808 -13.777 -15.534 1.00 92.69 133 GLU A C 1
ATOM 1116 O O . GLU A 1 133 ? 17.582 -13.678 -15.719 1.00 92.69 133 GLU A O 1
ATOM 1121 N N . PRO A 1 134 ? 19.698 -13.677 -16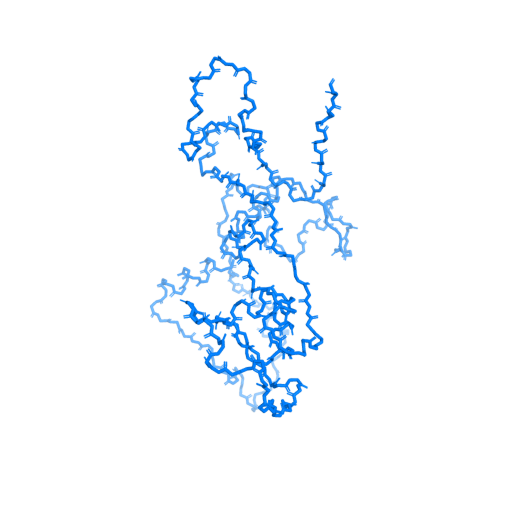.541 1.00 91.06 134 PRO A N 1
ATOM 1122 C CA . PRO A 1 134 ? 19.301 -13.474 -17.928 1.00 91.06 134 PRO A CA 1
ATOM 1123 C C . PRO A 1 134 ? 18.338 -14.567 -18.402 1.00 91.06 134 PRO A C 1
ATOM 1125 O O . PRO A 1 134 ? 18.627 -15.759 -18.317 1.00 91.06 134 PRO A O 1
ATOM 1128 N N . LEU A 1 135 ? 17.178 -14.169 -18.933 1.00 88.75 135 LEU A N 1
ATOM 1129 C CA . LEU A 1 135 ? 16.191 -15.128 -19.444 1.00 88.75 135 LEU A CA 1
ATOM 1130 C C . LEU A 1 135 ? 16.650 -15.804 -20.743 1.00 88.75 135 LEU A C 1
ATOM 1132 O O . LEU A 1 135 ? 16.283 -16.945 -21.022 1.00 88.75 135 LEU A O 1
ATOM 1136 N N . TYR A 1 136 ? 17.418 -15.074 -21.542 1.00 86.31 136 TYR A N 1
ATOM 1137 C CA . TYR A 1 136 ? 18.047 -15.548 -22.762 1.00 86.31 136 TYR A CA 1
ATOM 1138 C C . TYR A 1 136 ? 19.542 -15.280 -22.635 1.00 86.31 136 TYR A C 1
ATOM 1140 O O . TYR A 1 136 ? 19.929 -14.233 -22.125 1.00 86.31 136 TYR A O 1
ATOM 1148 N N . HIS A 1 137 ? 20.369 -16.220 -23.084 1.00 79.75 137 HIS A N 1
ATOM 1149 C CA . HIS A 1 137 ? 21.772 -15.917 -23.333 1.00 79.75 137 HIS A CA 1
ATOM 1150 C C . HIS A 1 137 ? 21.835 -15.113 -24.630 1.00 79.75 137 HIS A C 1
ATOM 1152 O O . HIS A 1 137 ? 21.245 -15.517 -25.640 1.00 79.75 137 HIS A O 1
ATOM 1158 N N . ASP A 1 138 ? 22.453 -13.939 -24.561 1.00 66.38 138 ASP A N 1
ATOM 1159 C CA . ASP A 1 138 ? 22.562 -13.043 -25.702 1.00 66.38 138 ASP A CA 1
ATOM 1160 C C . ASP A 1 138 ? 23.367 -13.727 -26.814 1.00 66.38 138 ASP A C 1
ATOM 1162 O O . ASP A 1 138 ? 24.394 -14.359 -26.570 1.00 66.38 138 ASP A O 1
ATOM 1166 N N . ILE A 1 139 ? 22.852 -13.638 -28.038 1.00 66.00 139 ILE A N 1
ATOM 1167 C CA . ILE A 1 139 ? 23.600 -13.983 -29.246 1.00 66.00 139 ILE A CA 1
ATOM 1168 C C . ILE A 1 139 ? 24.444 -12.743 -29.535 1.00 66.00 139 ILE A C 1
ATOM 1170 O O . ILE A 1 139 ? 23.889 -11.643 -29.537 1.00 66.00 139 ILE A O 1
ATOM 1174 N N . GLU A 1 140 ? 25.755 -12.899 -29.714 1.00 62.19 140 GLU A N 1
ATOM 1175 C CA . GLU A 1 140 ? 26.635 -11.772 -30.033 1.00 62.19 140 GLU A CA 1
ATOM 1176 C C . GLU A 1 140 ? 26.102 -11.036 -31.267 1.00 62.19 140 GLU A C 1
ATOM 1178 O O . GLU A 1 140 ? 25.780 -11.639 -32.290 1.00 62.19 140 GLU A O 1
ATOM 1183 N N . GLU A 1 141 ? 25.915 -9.725 -31.131 1.00 69.19 141 GLU A N 1
ATOM 1184 C CA . GLU A 1 141 ? 25.386 -8.901 -32.206 1.00 69.19 141 GLU A CA 1
ATOM 1185 C C . GLU A 1 141 ? 26.514 -8.633 -33.208 1.00 69.19 141 GLU A C 1
ATOM 1187 O O . GLU A 1 141 ? 27.440 -7.871 -32.922 1.00 69.19 141 GLU A O 1
ATOM 1192 N N . ASP A 1 142 ? 26.452 -9.300 -34.363 1.00 77.00 142 ASP A N 1
ATOM 1193 C CA . ASP A 1 142 ? 27.448 -9.161 -35.426 1.00 77.00 142 ASP A CA 1
ATOM 1194 C C . ASP A 1 142 ? 27.576 -7.703 -35.893 1.00 77.00 142 ASP A C 1
ATOM 1196 O O . ASP A 1 142 ? 26.615 -6.920 -35.882 1.00 77.00 142 ASP A O 1
ATOM 1200 N N . TRP A 1 143 ? 28.782 -7.331 -36.338 1.00 80.19 143 TRP A N 1
ATOM 1201 C CA . TRP A 1 143 ? 29.015 -6.012 -36.918 1.00 80.19 143 TRP A CA 1
ATOM 1202 C C . TRP A 1 143 ? 28.067 -5.790 -38.099 1.00 80.19 143 TRP A C 1
ATOM 1204 O O . TRP A 1 143 ? 28.130 -6.486 -39.110 1.00 80.19 143 TRP A O 1
ATOM 1214 N N . ASN A 1 144 ? 27.213 -4.777 -37.967 1.00 80.25 144 ASN A N 1
ATOM 1215 C CA . ASN A 1 144 ? 26.244 -4.390 -38.978 1.00 80.25 144 ASN A CA 1
ATOM 1216 C C . ASN A 1 144 ? 26.517 -2.963 -39.445 1.00 80.25 144 ASN A C 1
ATOM 1218 O O . ASN A 1 144 ? 26.838 -2.083 -38.646 1.00 80.25 144 ASN A O 1
ATOM 1222 N N . GLU A 1 145 ? 26.289 -2.702 -40.732 1.00 88.19 145 GLU A N 1
ATOM 1223 C CA . GLU A 1 145 ? 26.451 -1.373 -41.335 1.00 88.19 145 GLU A CA 1
ATOM 1224 C C . GLU A 1 145 ? 25.583 -0.291 -40.652 1.00 88.19 145 GLU A C 1
ATOM 1226 O O . GLU A 1 145 ? 25.933 0.892 -40.653 1.00 88.19 145 GLU A O 1
ATOM 1231 N N . PHE A 1 146 ? 24.468 -0.698 -40.037 1.00 84.44 146 PHE A N 1
ATOM 1232 C CA . PHE A 1 146 ? 23.573 0.175 -39.273 1.00 84.44 146 PHE A CA 1
ATOM 1233 C C . PHE A 1 146 ? 24.151 0.633 -37.928 1.00 84.44 146 PHE A C 1
ATOM 1235 O O . PHE A 1 146 ? 23.805 1.718 -37.465 1.00 84.44 146 PHE A O 1
ATOM 1242 N N . ASN A 1 147 ? 25.049 -0.151 -37.327 1.00 84.00 147 ASN A N 1
ATOM 1243 C CA . ASN A 1 147 ? 25.666 0.151 -36.035 1.00 84.00 147 ASN A CA 1
ATOM 1244 C C . ASN A 1 147 ? 27.033 0.858 -36.189 1.00 84.00 147 ASN A C 1
ATOM 1246 O O . ASN A 1 147 ? 27.771 0.986 -35.212 1.00 84.00 147 ASN A O 1
ATOM 1250 N N . ASP A 1 148 ? 27.389 1.333 -37.394 1.00 89.56 148 ASP A N 1
ATOM 1251 C CA . ASP A 1 148 ? 28.636 2.074 -37.629 1.00 89.56 148 ASP A CA 1
ATOM 1252 C C . ASP A 1 148 ? 28.638 3.412 -36.873 1.00 89.56 148 ASP A C 1
ATOM 1254 O O . ASP A 1 148 ? 27.809 4.299 -37.103 1.00 89.56 148 ASP A O 1
ATOM 1258 N N . ILE A 1 149 ? 29.637 3.588 -36.006 1.00 88.69 149 ILE A N 1
ATOM 1259 C CA . ILE A 1 149 ? 29.815 4.777 -35.171 1.00 88.69 149 ILE A CA 1
ATOM 1260 C C . ILE A 1 149 ? 29.901 6.073 -35.985 1.00 88.69 149 ILE A C 1
ATOM 1262 O O . ILE A 1 149 ? 29.504 7.127 -35.493 1.00 88.69 149 ILE A O 1
ATOM 1266 N N . LYS A 1 150 ? 30.363 6.013 -37.242 1.00 92.38 150 LYS A N 1
ATOM 1267 C CA . LYS A 1 150 ? 30.450 7.191 -38.123 1.00 92.38 150 LYS A CA 1
ATOM 1268 C C . LYS A 1 150 ? 29.083 7.688 -38.597 1.00 92.38 150 LYS A C 1
ATOM 1270 O O . LYS A 1 150 ? 28.971 8.842 -39.007 1.00 92.38 150 LYS A O 1
ATOM 1275 N N . LYS A 1 151 ? 28.061 6.829 -38.560 1.00 91.31 151 LYS A N 1
ATOM 1276 C CA . LYS A 1 151 ? 26.687 7.132 -38.992 1.00 91.31 151 LYS A CA 1
ATOM 1277 C C . LYS A 1 151 ? 25.765 7.468 -37.814 1.00 91.31 151 LYS A C 1
ATOM 1279 O O . LYS A 1 151 ? 24.667 7.979 -38.026 1.00 91.31 151 LYS A O 1
ATOM 1284 N N . LEU A 1 152 ? 26.205 7.215 -36.579 1.00 89.12 152 LEU A N 1
ATOM 1285 C CA . LEU A 1 152 ? 25.431 7.464 -35.365 1.00 89.12 152 LEU A CA 1
ATOM 1286 C C . LEU A 1 152 ? 25.661 8.880 -34.828 1.00 89.12 152 LEU A C 1
ATOM 1288 O O . LEU A 1 152 ? 26.765 9.263 -34.451 1.00 89.12 152 LEU A O 1
ATOM 1292 N N . ILE A 1 153 ? 24.581 9.655 -34.727 1.00 93.00 153 ILE A N 1
ATOM 1293 C CA . ILE A 1 153 ? 24.599 10.978 -34.095 1.00 93.00 153 ILE A CA 1
ATOM 1294 C C . ILE A 1 153 ? 24.233 10.817 -32.616 1.00 93.00 153 ILE A C 1
ATOM 1296 O O . ILE A 1 153 ? 23.060 10.671 -32.268 1.00 93.00 153 ILE A O 1
ATOM 1300 N N . ILE A 1 154 ? 25.228 10.884 -31.731 1.00 91.00 154 ILE A N 1
ATOM 1301 C CA . ILE A 1 154 ? 25.024 10.760 -30.281 1.00 91.00 154 ILE A CA 1
ATOM 1302 C C . ILE A 1 154 ? 24.850 12.155 -29.673 1.00 91.00 154 ILE A C 1
ATOM 1304 O O . ILE A 1 154 ? 25.815 12.894 -29.499 1.00 91.00 154 ILE A O 1
ATOM 1308 N N . ARG A 1 155 ? 23.604 12.520 -29.346 1.00 93.88 155 ARG A N 1
ATOM 1309 C CA . ARG A 1 155 ? 23.285 13.779 -28.636 1.00 93.88 155 ARG A CA 1
ATOM 1310 C C . ARG A 1 155 ? 23.103 13.587 -27.136 1.00 93.88 155 ARG A C 1
ATOM 1312 O O . ARG A 1 155 ? 23.433 14.469 -26.353 1.00 93.88 155 ARG A O 1
ATOM 1319 N N . SER A 1 156 ? 22.569 12.439 -26.742 1.00 92.31 156 SER A N 1
ATOM 1320 C CA . SER A 1 156 ? 22.371 12.050 -25.352 1.00 92.31 156 SER A CA 1
ATOM 1321 C C . SER A 1 156 ? 22.590 10.542 -25.217 1.00 92.31 156 SER A C 1
ATOM 1323 O O . SER A 1 156 ? 22.260 9.792 -26.139 1.00 92.31 156 SER A O 1
ATOM 1325 N N . PRO A 1 157 ? 23.164 10.072 -24.098 1.00 90.88 157 PRO A N 1
ATOM 1326 C CA . PRO A 1 157 ? 23.306 8.644 -23.864 1.00 90.88 157 PRO A CA 1
ATOM 1327 C C . PRO A 1 157 ? 21.934 8.015 -23.591 1.00 90.88 157 PRO A C 1
ATOM 1329 O O . PRO A 1 157 ? 21.122 8.559 -22.835 1.00 90.88 157 PRO A O 1
ATOM 1332 N N . PHE A 1 158 ? 21.686 6.844 -24.178 1.00 87.69 158 PHE A N 1
ATOM 1333 C CA . PHE A 1 158 ? 20.477 6.075 -23.900 1.00 87.69 158 PHE A CA 1
ATOM 1334 C C . PHE A 1 158 ? 20.553 5.462 -22.505 1.00 87.69 158 PHE A C 1
ATOM 1336 O O . PHE A 1 158 ? 21.437 4.654 -22.219 1.00 87.69 158 PHE A O 1
ATOM 1343 N N . ARG A 1 159 ? 19.612 5.842 -21.641 1.00 92.25 159 ARG A N 1
ATOM 1344 C CA . ARG A 1 159 ? 19.507 5.287 -20.293 1.00 92.25 159 ARG A CA 1
ATOM 1345 C C . ARG A 1 159 ? 18.688 4.001 -20.281 1.00 92.25 159 ARG A C 1
ATOM 1347 O O . ARG A 1 159 ? 17.915 3.729 -21.206 1.00 92.25 159 ARG A O 1
ATOM 1354 N N . THR A 1 160 ? 18.847 3.214 -19.223 1.00 90.69 160 THR A N 1
ATOM 1355 C CA . THR A 1 160 ? 18.154 1.931 -19.079 1.00 90.69 160 THR A CA 1
ATOM 1356 C C . THR A 1 160 ? 16.643 2.105 -18.956 1.00 90.69 160 THR A C 1
ATOM 1358 O O . THR A 1 160 ? 15.885 1.271 -19.449 1.00 90.69 160 THR A O 1
ATOM 1361 N N . GLU A 1 161 ? 16.196 3.227 -18.398 1.00 93.06 161 GLU A N 1
ATOM 1362 C CA . GLU A 1 161 ? 14.784 3.568 -18.250 1.00 93.06 161 GLU A CA 1
ATOM 1363 C C . GLU A 1 161 ? 14.094 3.753 -19.602 1.00 93.06 161 GLU A C 1
ATOM 1365 O O . GLU A 1 161 ? 12.939 3.373 -19.741 1.00 93.06 161 GLU A O 1
ATOM 1370 N N . TYR A 1 162 ? 14.782 4.273 -20.624 1.00 93.81 162 TYR A N 1
ATOM 1371 C CA . TYR A 1 162 ? 14.189 4.428 -21.958 1.00 93.81 162 TYR A CA 1
ATOM 1372 C C . TYR A 1 162 ? 13.959 3.080 -22.630 1.00 93.81 162 TYR A C 1
ATOM 1374 O O . TYR A 1 162 ? 12.896 2.844 -23.203 1.00 93.81 162 TYR A O 1
ATOM 1382 N N . ARG A 1 163 ? 14.935 2.176 -22.499 1.00 92.31 163 ARG A N 1
ATOM 1383 C CA . ARG A 1 163 ? 14.829 0.794 -22.974 1.00 92.31 163 ARG A CA 1
ATOM 1384 C C . ARG A 1 163 ? 13.711 0.035 -22.284 1.00 92.31 163 ARG A C 1
ATOM 1386 O O . ARG A 1 163 ? 13.107 -0.822 -22.910 1.00 92.31 163 ARG A O 1
ATOM 1393 N N . LEU A 1 164 ? 13.418 0.350 -21.030 1.00 93.06 164 LEU A N 1
ATOM 1394 C CA . LEU A 1 164 ? 12.306 -0.271 -20.331 1.00 93.06 164 LEU A CA 1
ATOM 1395 C C . LEU A 1 164 ? 10.961 0.385 -20.659 1.00 93.06 164 LEU A C 1
ATOM 1397 O O . LEU A 1 164 ? 9.971 -0.317 -20.839 1.00 93.06 164 LEU A O 1
ATOM 1401 N N . ALA A 1 165 ? 10.938 1.715 -20.763 1.00 93.50 165 ALA A N 1
ATOM 1402 C CA . ALA A 1 165 ? 9.731 2.486 -21.029 1.00 93.50 165 ALA A CA 1
ATOM 1403 C C . ALA A 1 165 ? 9.166 2.216 -22.425 1.00 93.50 165 ALA A C 1
ATOM 1405 O O . ALA A 1 165 ? 7.961 2.049 -22.608 1.00 93.50 165 ALA A O 1
ATOM 1406 N N . PHE A 1 166 ? 10.056 2.128 -23.412 1.00 94.81 166 PHE A N 1
ATOM 1407 C CA . PHE A 1 166 ? 9.709 1.862 -24.802 1.00 94.81 166 PHE A CA 1
ATOM 1408 C C . PHE A 1 166 ? 10.479 0.630 -25.292 1.00 94.81 166 PHE A C 1
ATOM 1410 O O . PHE A 1 166 ? 11.430 0.751 -26.075 1.00 94.81 166 PHE A O 1
ATOM 1417 N N . PRO A 1 167 ? 10.079 -0.577 -24.842 1.00 94.44 167 PRO A N 1
ATOM 1418 C CA . PRO A 1 167 ? 10.867 -1.790 -25.026 1.00 94.44 167 PRO A CA 1
ATOM 1419 C C . PRO A 1 167 ? 11.033 -2.184 -26.489 1.00 94.44 167 PRO A C 1
ATOM 1421 O O . PRO A 1 167 ? 12.079 -2.709 -26.857 1.00 94.44 167 PRO A O 1
ATOM 1424 N N . HIS A 1 168 ? 10.044 -1.876 -27.328 1.00 94.56 168 HIS A N 1
ATOM 1425 C CA . HIS A 1 168 ? 10.083 -2.171 -28.759 1.00 94.56 168 HIS A CA 1
ATOM 1426 C C . HIS A 1 168 ? 10.873 -1.163 -29.598 1.00 94.56 168 HIS A C 1
ATOM 1428 O O . HIS A 1 168 ? 11.153 -1.452 -30.755 1.00 94.56 168 HIS A O 1
ATOM 1434 N N . LEU A 1 169 ? 11.210 0.007 -29.045 1.00 94.25 169 LEU A N 1
ATOM 1435 C CA . LEU A 1 169 ? 11.888 1.070 -29.788 1.00 94.25 169 LEU A CA 1
ATOM 1436 C C . LEU A 1 169 ? 13.405 1.044 -29.585 1.00 94.25 169 LEU A C 1
ATOM 1438 O O . LEU A 1 169 ? 14.154 1.242 -30.534 1.00 94.25 169 LEU A O 1
ATOM 1442 N N . TYR A 1 170 ? 13.855 0.828 -28.347 1.00 92.50 170 TYR A N 1
ATOM 1443 C CA . TYR A 1 170 ? 15.266 0.987 -27.974 1.00 92.50 170 TYR A CA 1
ATOM 1444 C C . TYR A 1 170 ? 16.013 -0.332 -27.732 1.00 92.50 170 TYR A C 1
ATOM 1446 O O . TYR A 1 170 ? 17.181 -0.288 -27.344 1.00 92.50 170 TYR A O 1
ATOM 1454 N N . ASN A 1 171 ? 15.368 -1.487 -27.927 1.00 90.69 171 ASN A N 1
ATOM 1455 C CA . ASN A 1 171 ? 16.011 -2.796 -27.794 1.00 90.69 171 ASN A CA 1
ATOM 1456 C C . ASN A 1 171 ? 15.889 -3.602 -29.080 1.00 90.69 171 ASN A C 1
ATOM 1458 O O . ASN A 1 171 ? 14.838 -3.621 -29.722 1.00 90.69 171 ASN A O 1
ATOM 1462 N N . ASN A 1 172 ? 16.944 -4.353 -29.372 1.00 88.00 172 ASN A N 1
ATOM 1463 C CA . ASN A 1 172 ? 16.935 -5.358 -30.418 1.00 88.00 172 ASN A CA 1
ATOM 1464 C C . ASN A 1 172 ? 16.295 -6.639 -29.869 1.00 88.00 172 ASN A C 1
ATOM 1466 O O . ASN A 1 172 ? 16.524 -7.022 -28.723 1.00 88.00 172 ASN A O 1
ATOM 1470 N N . MET A 1 173 ? 15.455 -7.288 -30.677 1.00 86.81 173 MET A N 1
ATOM 1471 C CA . MET A 1 173 ? 14.780 -8.548 -30.329 1.00 86.81 173 MET A CA 1
ATOM 1472 C C . MET A 1 173 ? 14.086 -8.550 -28.943 1.00 86.81 173 MET A C 1
ATOM 1474 O O . MET A 1 173 ? 14.368 -9.421 -28.111 1.00 86.81 173 MET A O 1
ATOM 1478 N N . PRO A 1 174 ? 13.140 -7.625 -28.680 1.00 91.75 174 PRO A N 1
ATOM 1479 C CA . PRO A 1 174 ? 12.402 -7.570 -27.419 1.00 91.75 174 PRO A CA 1
ATOM 1480 C C . PRO A 1 174 ? 11.486 -8.797 -27.277 1.00 91.75 174 PRO A C 1
ATOM 1482 O O . PRO A 1 174 ? 10.378 -8.856 -27.814 1.00 91.75 174 PRO A O 1
ATOM 1485 N N . ARG A 1 175 ? 11.956 -9.815 -26.551 1.00 90.31 175 ARG A N 1
ATOM 1486 C CA . ARG A 1 175 ? 11.263 -11.099 -26.360 1.00 90.31 175 ARG A CA 1
ATOM 1487 C C . ARG A 1 175 ? 10.585 -11.146 -24.998 1.00 90.31 175 ARG A C 1
ATOM 1489 O O . ARG A 1 175 ? 11.225 -10.880 -23.992 1.00 90.31 175 ARG A O 1
ATOM 1496 N N . LYS A 1 176 ? 9.316 -11.571 -24.947 1.00 93.62 176 LYS A N 1
ATOM 1497 C CA . LYS A 1 176 ? 8.519 -11.698 -23.703 1.00 93.62 176 LYS A CA 1
ATOM 1498 C C . LYS A 1 176 ? 8.449 -10.410 -22.860 1.00 93.62 176 LYS A C 1
ATOM 1500 O O . LYS A 1 176 ? 8.224 -10.479 -21.654 1.00 93.62 176 LYS A O 1
ATOM 1505 N N . VAL A 1 177 ? 8.614 -9.251 -23.493 1.00 94.44 177 VAL A N 1
ATOM 1506 C CA . VAL A 1 177 ? 8.385 -7.953 -22.853 1.00 94.44 177 VAL A CA 1
ATOM 1507 C C . VAL A 1 177 ? 6.890 -7.720 -22.653 1.00 94.44 177 VAL A C 1
ATOM 1509 O O . VAL A 1 177 ? 6.056 -8.228 -23.409 1.00 94.44 177 VAL A O 1
ATOM 1512 N N . ARG A 1 178 ? 6.552 -6.957 -21.620 1.00 94.31 178 ARG A N 1
ATOM 1513 C CA . ARG A 1 178 ? 5.188 -6.556 -21.294 1.00 94.31 178 ARG A CA 1
ATOM 1514 C C . ARG A 1 178 ? 5.032 -5.052 -21.466 1.00 94.31 178 ARG A C 1
ATOM 1516 O O . ARG A 1 178 ? 5.895 -4.276 -21.061 1.00 94.31 178 ARG A O 1
ATOM 1523 N N . LEU A 1 179 ? 3.916 -4.656 -22.068 1.00 91.62 179 LEU A N 1
ATOM 1524 C CA . LEU A 1 179 ? 3.514 -3.259 -22.135 1.00 91.62 179 LEU A CA 1
ATOM 1525 C C . LEU A 1 179 ? 2.795 -2.889 -20.842 1.00 91.62 179 LEU A C 1
ATOM 1527 O O . LEU A 1 179 ? 1.952 -3.644 -20.360 1.00 91.62 179 LEU A O 1
ATOM 1531 N N . TYR A 1 180 ? 3.113 -1.715 -20.315 1.00 88.69 180 TYR A N 1
ATOM 1532 C CA . TYR A 1 180 ? 2.508 -1.177 -19.107 1.00 88.69 180 TYR A CA 1
ATOM 1533 C C . TYR A 1 180 ? 1.696 0.083 -19.430 1.00 88.69 180 TYR A C 1
ATOM 1535 O O . TYR A 1 180 ? 1.770 0.642 -20.528 1.00 88.69 180 TYR A O 1
ATOM 1543 N N . ILE A 1 181 ? 0.881 0.527 -18.472 1.00 90.06 181 ILE A N 1
ATOM 1544 C CA . ILE A 1 181 ? 0.102 1.760 -18.617 1.00 90.06 181 ILE A CA 1
ATOM 1545 C C . ILE A 1 181 ? 1.060 2.942 -18.493 1.00 90.06 181 ILE A C 1
ATOM 1547 O O . ILE A 1 181 ? 1.592 3.195 -17.416 1.00 90.06 181 ILE A O 1
ATOM 1551 N N . TYR A 1 182 ? 1.246 3.679 -19.588 1.00 89.38 182 TYR A N 1
ATOM 1552 C CA . TYR A 1 182 ? 2.177 4.806 -19.632 1.00 89.38 182 TYR A CA 1
ATOM 1553 C C . TYR A 1 182 ? 1.828 5.907 -18.622 1.00 89.38 182 TYR A C 1
ATOM 1555 O O . TYR A 1 182 ? 2.701 6.417 -17.924 1.00 89.38 182 TYR A O 1
ATOM 1563 N N . HIS A 1 183 ? 0.548 6.280 -18.543 1.00 93.25 183 HIS A N 1
ATOM 1564 C CA . HIS A 1 183 ? 0.097 7.374 -17.695 1.00 93.25 183 HIS A CA 1
ATOM 1565 C C . HIS A 1 183 ? -1.368 7.206 -17.295 1.00 93.25 183 HIS A C 1
ATOM 1567 O O . HIS A 1 183 ? -2.196 6.736 -18.076 1.00 93.25 183 HIS A O 1
ATOM 1573 N N . THR A 1 184 ? -1.688 7.639 -16.081 1.00 91.94 184 THR A N 1
ATOM 1574 C CA . THR A 1 184 ? -3.055 7.816 -15.580 1.00 91.94 184 THR A CA 1
ATOM 1575 C C . THR A 1 184 ? -3.286 9.296 -15.272 1.00 91.94 184 THR A C 1
ATOM 1577 O O . THR A 1 184 ? -2.325 9.979 -14.923 1.00 91.94 184 THR A O 1
ATOM 1580 N N . PRO A 1 185 ? -4.513 9.831 -15.408 1.00 92.50 185 PRO A N 1
ATOM 1581 C CA . PRO A 1 185 ? -4.769 11.236 -15.094 1.00 92.50 185 PRO A CA 1
ATOM 1582 C C . PRO A 1 185 ? -4.342 11.549 -13.655 1.00 92.50 185 PRO A C 1
ATOM 1584 O O . PRO A 1 185 ? -4.589 10.763 -12.739 1.00 92.50 185 PRO A O 1
ATOM 1587 N N . MET A 1 186 ? -3.672 12.687 -13.463 1.00 88.94 186 MET A N 1
ATOM 1588 C CA . MET A 1 186 ? -3.184 13.088 -12.144 1.00 88.94 186 MET A CA 1
ATOM 1589 C C . MET A 1 186 ? -4.356 13.341 -11.192 1.00 88.94 186 MET A C 1
ATOM 1591 O O . MET A 1 186 ? -5.241 14.145 -11.482 1.00 88.94 186 MET A O 1
ATOM 1595 N N . VAL A 1 187 ? -4.341 12.662 -10.045 1.00 89.62 187 VAL A N 1
ATOM 1596 C CA . VAL A 1 187 ? -5.328 12.859 -8.980 1.00 89.62 187 VAL A CA 1
ATOM 1597 C C . VAL A 1 187 ? -4.861 14.012 -8.098 1.00 89.62 187 VAL A C 1
ATOM 1599 O O . VAL A 1 187 ? -3.913 13.861 -7.329 1.00 89.62 187 VAL A O 1
ATOM 1602 N N . MET A 1 188 ? -5.530 15.159 -8.215 1.00 89.50 188 MET A N 1
ATOM 1603 C CA . MET A 1 188 ? -5.277 16.347 -7.394 1.00 89.50 188 MET A CA 1
ATOM 1604 C C . MET A 1 188 ? -6.175 16.317 -6.155 1.00 89.50 188 MET A C 1
ATOM 1606 O O . MET A 1 188 ? -7.230 16.945 -6.118 1.00 89.50 188 MET A O 1
ATOM 1610 N N . TYR A 1 189 ? -5.783 15.517 -5.165 1.00 88.50 189 TYR A N 1
ATOM 1611 C CA . TYR A 1 189 ? -6.492 15.400 -3.892 1.00 88.50 189 TYR A CA 1
ATOM 1612 C C . TYR A 1 189 ? -5.776 16.204 -2.808 1.00 88.50 189 TYR A C 1
ATOM 1614 O O . TYR A 1 189 ? -4.590 15.986 -2.562 1.00 88.50 189 TYR A O 1
ATOM 1622 N N . ILE A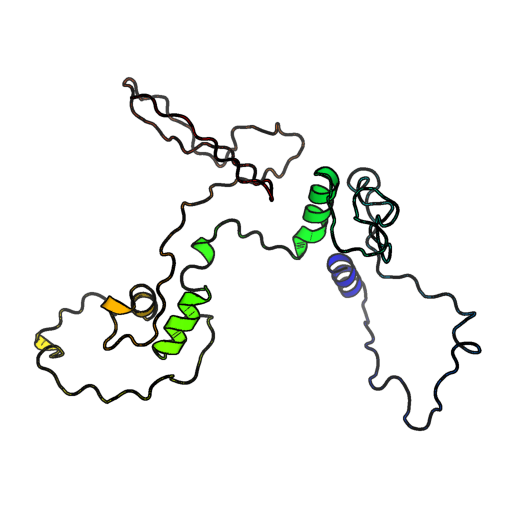 1 190 ? -6.510 17.102 -2.152 1.00 89.75 190 ILE A N 1
ATOM 1623 C CA . ILE A 1 190 ? -6.029 17.862 -0.999 1.00 89.75 190 ILE A CA 1
ATOM 1624 C C . ILE A 1 190 ? -6.679 17.267 0.246 1.00 89.75 190 ILE A C 1
ATOM 1626 O O . ILE A 1 190 ? -7.905 17.174 0.339 1.00 89.75 190 ILE A O 1
ATOM 1630 N N . LYS A 1 191 ? -5.847 16.834 1.191 1.00 87.56 191 LYS A N 1
ATOM 1631 C CA . LYS A 1 191 ? -6.303 16.322 2.479 1.00 87.56 191 LYS A CA 1
ATOM 1632 C C . LYS A 1 191 ? -6.514 17.505 3.424 1.00 87.56 191 LYS A C 1
ATOM 1634 O O . LYS A 1 191 ? -5.568 18.227 3.712 1.00 87.56 191 LYS A O 1
ATOM 1639 N N . ALA A 1 192 ? -7.743 17.677 3.904 1.00 88.50 192 ALA A N 1
ATOM 1640 C CA . ALA A 1 192 ? -8.029 18.626 4.972 1.00 88.50 192 ALA A CA 1
ATOM 1641 C C . ALA A 1 192 ? -7.423 18.109 6.286 1.00 88.50 192 ALA A C 1
ATOM 1643 O O . ALA A 1 192 ? -7.685 16.970 6.682 1.00 88.50 192 ALA A O 1
ATOM 1644 N N . GLU A 1 193 ? -6.601 18.932 6.930 1.00 85.06 193 GLU A N 1
ATOM 1645 C CA . GLU A 1 193 ? -6.007 18.622 8.237 1.00 85.06 193 GLU A CA 1
ATOM 1646 C C . GLU A 1 193 ? -6.868 19.155 9.393 1.00 85.06 193 GLU A C 1
ATOM 1648 O O . GLU A 1 193 ? -6.888 18.553 10.463 1.00 85.06 193 GLU A O 1
ATOM 1653 N N . ASP A 1 194 ? -7.610 20.243 9.165 1.00 88.69 194 ASP A N 1
ATOM 1654 C CA . ASP A 1 194 ? -8.463 20.880 10.169 1.00 88.69 194 ASP A CA 1
ATOM 1655 C C . ASP A 1 194 ? -9.939 20.461 9.998 1.00 88.69 194 ASP A C 1
ATOM 1657 O O . ASP A 1 194 ? -10.540 20.757 8.957 1.00 88.69 194 ASP A O 1
ATOM 1661 N N . PRO A 1 195 ? -10.538 19.768 10.986 1.00 87.12 195 PRO A N 1
ATOM 1662 C CA . PRO A 1 195 ? -11.943 19.375 10.947 1.00 87.12 195 PRO A CA 1
ATOM 1663 C C . PRO A 1 195 ? -12.922 20.531 11.206 1.00 87.12 195 PRO A C 1
ATOM 1665 O O . PRO A 1 195 ? -14.118 20.345 10.970 1.00 87.12 195 PRO A O 1
ATOM 1668 N N . GLU A 1 196 ? -12.467 21.690 11.694 1.00 90.75 196 GLU A N 1
ATOM 1669 C CA . GLU A 1 196 ? -13.329 22.860 11.923 1.00 90.75 196 GLU A CA 1
ATOM 1670 C C . GLU A 1 196 ? -13.705 23.569 10.614 1.00 90.75 196 GLU A C 1
ATOM 1672 O O . GLU A 1 196 ? -14.730 24.255 10.535 1.00 90.75 196 GLU A O 1
ATOM 1677 N N . LEU A 1 197 ? -12.902 23.381 9.562 1.00 90.50 197 LEU A N 1
ATOM 1678 C CA . LEU A 1 197 ? -13.172 23.950 8.250 1.00 90.50 197 LEU A CA 1
ATOM 1679 C C . LEU A 1 197 ? -14.366 23.257 7.566 1.00 90.50 197 LEU A C 1
ATOM 1681 O O . LEU A 1 197 ? -14.583 22.052 7.724 1.00 90.50 197 LEU A O 1
ATOM 1685 N N . PRO A 1 198 ? -15.145 23.991 6.745 1.00 91.81 198 PRO A N 1
ATOM 1686 C CA . PRO A 1 198 ? -16.222 23.395 5.966 1.00 91.81 198 PRO A CA 1
ATOM 1687 C C . PRO A 1 198 ? -15.722 22.257 5.062 1.00 91.81 198 PRO A C 1
ATOM 1689 O O . PRO A 1 198 ? -14.608 22.329 4.558 1.00 91.81 198 PRO A O 1
ATOM 1692 N N . PRO A 1 199 ? -16.551 21.249 4.729 1.00 88.38 199 PRO A N 1
ATOM 1693 C CA . PRO A 1 199 ? -16.130 20.150 3.850 1.00 88.38 199 PRO A CA 1
ATOM 1694 C C . PRO A 1 199 ? -15.702 20.585 2.442 1.00 88.38 199 PRO A C 1
ATOM 1696 O O . PRO A 1 199 ? -14.923 19.899 1.785 1.00 88.38 199 PRO A O 1
ATOM 1699 N N . PHE A 1 200 ? -16.245 21.706 1.966 1.00 91.19 200 PHE A N 1
ATOM 1700 C CA . PHE A 1 200 ? -15.903 22.309 0.687 1.00 91.19 200 PHE A CA 1
ATOM 1701 C C . PHE A 1 200 ? -15.456 23.743 0.948 1.00 91.19 200 PHE A C 1
ATOM 1703 O O . PHE A 1 200 ? -16.276 24.604 1.266 1.00 91.19 200 PHE A O 1
ATOM 1710 N N . TYR A 1 201 ? -14.156 23.987 0.820 1.00 90.56 201 TYR A N 1
ATOM 1711 C CA . TYR A 1 201 ? -13.564 25.312 0.933 1.00 90.56 201 TYR A CA 1
ATOM 1712 C C . TYR A 1 201 ? -12.484 25.499 -0.130 1.00 90.56 201 TYR A C 1
ATOM 1714 O O . TYR A 1 201 ? -12.005 24.542 -0.742 1.00 90.56 201 TYR A O 1
ATOM 1722 N N . TYR A 1 202 ? -12.141 26.758 -0.380 1.00 89.94 202 TYR A N 1
ATOM 1723 C CA . TYR A 1 202 ? -11.061 27.104 -1.286 1.00 89.94 202 TYR A CA 1
ATOM 1724 C C . TYR A 1 202 ? -9.728 26.959 -0.548 1.00 89.94 202 TYR A C 1
ATOM 1726 O O . TYR A 1 202 ? -9.392 27.792 0.294 1.00 89.94 202 TYR A O 1
ATOM 1734 N N . ASP A 1 203 ? -9.005 25.873 -0.822 1.00 90.56 203 ASP A N 1
ATOM 1735 C CA . ASP A 1 203 ? -7.745 25.591 -0.141 1.00 90.56 203 ASP A CA 1
ATOM 1736 C C . ASP A 1 203 ? -6.624 26.537 -0.615 1.00 90.56 203 ASP A C 1
ATOM 1738 O O . ASP A 1 203 ? -6.511 26.779 -1.822 1.00 90.56 203 ASP A O 1
ATOM 1742 N N . PRO A 1 204 ? -5.770 27.060 0.288 1.00 90.44 204 PRO A N 1
ATOM 1743 C CA . PRO A 1 204 ? -4.653 27.933 -0.079 1.00 90.44 204 PRO A CA 1
ATOM 1744 C C . PRO A 1 204 ? -3.658 27.328 -1.081 1.00 90.44 204 PRO A C 1
ATOM 1746 O O . PRO A 1 204 ? -2.939 28.076 -1.744 1.00 90.44 204 PRO A O 1
ATOM 1749 N N . LEU A 1 205 ? -3.596 25.997 -1.206 1.00 91.25 205 LEU A N 1
ATOM 1750 C CA . LEU A 1 205 ? -2.769 25.313 -2.205 1.00 91.25 205 LEU A CA 1
ATOM 1751 C C . LEU A 1 205 ? -3.321 25.449 -3.632 1.00 91.25 205 LEU A C 1
ATOM 1753 O O . LEU A 1 205 ? -2.593 25.213 -4.598 1.00 91.25 205 LEU A O 1
ATOM 1757 N N . ILE A 1 206 ? -4.595 25.818 -3.787 1.00 91.62 206 ILE A N 1
ATOM 1758 C CA . ILE A 1 206 ? -5.222 26.016 -5.093 1.00 91.62 206 ILE A CA 1
ATOM 1759 C C . ILE A 1 206 ? -4.845 27.403 -5.621 1.00 91.62 206 ILE A C 1
ATOM 1761 O O . ILE A 1 206 ? -5.065 28.431 -4.975 1.00 91.62 206 ILE A O 1
ATOM 1765 N N . HIS A 1 207 ? -4.312 27.448 -6.843 1.00 90.69 207 HIS A N 1
ATOM 1766 C CA . HIS A 1 207 ? -3.993 28.707 -7.514 1.00 90.69 207 HIS A CA 1
ATOM 1767 C C . HIS A 1 207 ? -5.251 29.553 -7.772 1.00 90.69 207 HIS A C 1
ATOM 1769 O O . HIS A 1 207 ? -6.197 29.028 -8.367 1.00 90.69 207 HIS A O 1
ATOM 1775 N N . PRO A 1 208 ? -5.263 30.846 -7.377 1.00 89.94 208 PRO A N 1
ATOM 1776 C CA . PRO A 1 208 ? -6.428 31.715 -7.529 1.00 89.94 208 PRO A CA 1
ATOM 1777 C C . PRO A 1 208 ? -6.833 31.835 -8.993 1.00 89.94 208 PRO A C 1
ATOM 1779 O O . PRO A 1 208 ? -6.001 32.035 -9.878 1.00 89.94 208 PRO A O 1
ATOM 1782 N N . THR A 1 209 ? -8.134 31.737 -9.244 1.00 85.62 209 THR A N 1
ATOM 1783 C CA . THR A 1 209 ? -8.694 31.961 -10.574 1.00 85.62 209 THR A CA 1
ATOM 1784 C C . THR A 1 209 ? -8.651 33.451 -10.894 1.00 85.62 209 THR A C 1
ATOM 1786 O O . THR A 1 209 ? -9.271 34.248 -10.189 1.00 85.62 209 THR A O 1
ATOM 1789 N N . SER A 1 210 ? -7.939 33.839 -11.952 1.00 83.81 210 SER A N 1
ATOM 1790 C CA . SER A 1 210 ? -7.963 35.210 -12.461 1.00 83.81 210 SER A CA 1
ATOM 1791 C C . SER A 1 210 ? -9.289 35.497 -13.173 1.00 83.81 210 SER A C 1
ATOM 1793 O O . SER A 1 210 ? -9.777 34.691 -13.963 1.00 83.81 210 SER A O 1
ATOM 1795 N N . SER A 1 211 ? -9.879 36.659 -12.895 1.00 71.31 211 SER A N 1
ATOM 1796 C CA . SER A 1 211 ? -11.127 37.125 -13.517 1.00 71.31 211 SER A CA 1
ATOM 1797 C C . SER A 1 211 ? -10.919 37.874 -14.838 1.00 71.31 211 SER A C 1
ATOM 1799 O O . SER A 1 211 ? -11.894 38.281 -15.465 1.00 71.31 211 SER A O 1
ATOM 1801 N N . ASP A 1 212 ? -9.673 38.055 -15.281 1.00 66.12 212 ASP A N 1
ATOM 1802 C CA . ASP A 1 212 ? -9.303 38.929 -16.407 1.00 66.12 212 ASP A CA 1
ATOM 1803 C C . ASP A 1 212 ? -9.537 38.286 -17.789 1.00 66.12 212 ASP A C 1
ATOM 1805 O O . ASP A 1 212 ? -8.724 38.388 -18.707 1.00 66.12 212 ASP A O 1
ATOM 1809 N N . GLY A 1 213 ? -10.672 37.604 -17.943 1.00 54.53 213 GLY A N 1
ATOM 1810 C CA . GLY A 1 213 ? -11.111 36.949 -19.170 1.00 54.53 213 GLY A CA 1
ATOM 1811 C C . GLY A 1 213 ? -12.500 37.418 -19.579 1.00 54.53 213 GLY A C 1
ATOM 1812 O O . GLY A 1 213 ? -13.467 36.666 -19.493 1.00 54.53 213 GLY A O 1
ATOM 1813 N N . GLY A 1 214 ? -12.610 38.660 -20.053 1.00 47.66 214 GLY A N 1
ATOM 1814 C CA . GLY A 1 214 ? -13.788 39.152 -20.769 1.00 47.66 214 GLY A CA 1
ATOM 1815 C C . GLY A 1 214 ? -13.898 38.531 -22.162 1.00 47.66 214 GLY A C 1
ATOM 1816 O O . GLY A 1 214 ? -13.748 39.231 -23.152 1.00 47.66 214 GLY A O 1
ATOM 1817 N N . CYS A 1 215 ? -14.089 37.217 -22.248 1.00 40.00 215 CYS A N 1
ATOM 1818 C CA . CYS A 1 215 ? -14.581 36.480 -23.413 1.00 40.00 215 CYS A CA 1
ATOM 1819 C C . CYS A 1 215 ? -14.733 35.020 -22.973 1.00 40.00 215 CYS A C 1
ATOM 1821 O O . CYS A 1 215 ? -13.836 34.509 -22.309 1.00 40.00 215 CYS A O 1
ATOM 1823 N N . GLY A 1 216 ? -15.850 34.364 -23.303 1.00 48.94 216 GLY A N 1
ATOM 1824 C CA . GLY A 1 216 ? -16.198 33.006 -22.866 1.00 48.94 216 GLY A CA 1
ATOM 1825 C C . GLY A 1 216 ? -15.169 31.942 -23.258 1.00 48.94 216 GLY A C 1
ATOM 1826 O O . GLY A 1 216 ? -15.355 31.207 -24.224 1.00 48.94 216 GLY A O 1
ATOM 1827 N N . ALA A 1 217 ? -14.093 31.846 -22.485 1.00 39.25 217 ALA A N 1
ATOM 1828 C CA . ALA A 1 217 ? -12.982 30.941 -22.696 1.00 39.25 217 ALA A CA 1
ATOM 1829 C C . ALA A 1 217 ? -12.924 29.949 -21.534 1.00 39.25 217 ALA A C 1
ATOM 1831 O O . ALA A 1 217 ? -12.553 30.286 -20.416 1.00 39.25 217 ALA A O 1
ATOM 1832 N N . LEU A 1 218 ? -13.352 28.729 -21.853 1.00 43.56 218 LEU A N 1
ATOM 1833 C CA . LEU A 1 218 ? -13.038 27.419 -21.276 1.00 43.56 218 LEU A CA 1
ATOM 1834 C C . LEU A 1 218 ? -11.846 27.398 -20.290 1.00 43.56 218 LEU A C 1
ATOM 1836 O O . LEU A 1 218 ? -10.779 26.869 -20.595 1.00 43.56 218 LEU A O 1
ATOM 1840 N N . ALA A 1 219 ? -12.033 27.934 -19.088 1.00 39.53 219 ALA A N 1
ATOM 1841 C CA . ALA A 1 219 ? -11.019 27.954 -18.045 1.00 39.53 219 ALA A CA 1
ATOM 1842 C C . ALA A 1 219 ? -11.297 26.825 -17.038 1.00 39.53 219 ALA A C 1
ATOM 1844 O O . ALA A 1 219 ? -12.129 26.938 -16.146 1.00 39.53 219 ALA A O 1
ATOM 1845 N N . TYR A 1 220 ? -10.582 25.716 -17.237 1.00 42.84 220 TYR A N 1
ATOM 1846 C CA . TYR A 1 220 ? -10.202 24.718 -16.228 1.00 42.84 220 TYR A CA 1
ATOM 1847 C C . TYR A 1 220 ? -11.336 23.995 -15.484 1.00 42.84 220 TYR A C 1
ATOM 1849 O O . TYR A 1 220 ? -11.599 24.180 -14.298 1.00 42.84 220 TYR A O 1
ATOM 1857 N N . LYS A 1 221 ? -11.911 23.014 -16.182 1.00 37.00 221 LYS A N 1
ATOM 1858 C CA . LYS A 1 221 ? -12.843 21.992 -15.678 1.00 37.00 221 LYS A CA 1
ATOM 1859 C C . LYS A 1 221 ? -12.163 20.928 -14.779 1.00 37.00 221 LYS A C 1
ATOM 1861 O O . LYS A 1 221 ? -12.478 19.748 -14.899 1.00 37.00 221 LYS A O 1
ATOM 1866 N N . TYR A 1 222 ? -11.219 21.320 -13.916 1.00 39.34 222 TYR A N 1
ATOM 1867 C CA . TYR A 1 222 ? -10.483 20.398 -13.027 1.00 39.34 222 TYR A CA 1
ATOM 1868 C C . TYR A 1 222 ? -10.637 20.681 -11.531 1.00 39.34 222 TYR A C 1
ATOM 1870 O O . TYR A 1 222 ? -10.143 19.894 -10.729 1.00 39.34 222 TYR A O 1
ATOM 1878 N N . SER A 1 223 ? -11.379 21.718 -11.128 1.00 33.56 223 SER A N 1
ATOM 1879 C CA . SER A 1 223 ? -11.773 21.865 -9.721 1.00 33.56 223 SER A CA 1
ATOM 1880 C C . SER A 1 223 ? -12.979 20.967 -9.424 1.00 33.56 223 SER A C 1
ATOM 1882 O O . SER A 1 223 ? -14.109 21.420 -9.257 1.00 33.56 223 SER A O 1
ATOM 1884 N N . ILE A 1 224 ? -12.756 19.654 -9.463 1.00 38.62 224 ILE A N 1
ATOM 1885 C CA . ILE A 1 224 ? -13.658 18.685 -8.846 1.00 38.62 224 ILE A CA 1
ATOM 1886 C C . ILE A 1 224 ? -12.988 18.302 -7.536 1.00 38.62 224 ILE A C 1
ATOM 1888 O O . ILE A 1 224 ? -11.944 17.653 -7.525 1.00 38.62 224 ILE A O 1
ATOM 1892 N N . ILE A 1 225 ? -13.593 18.736 -6.435 1.00 37.38 225 ILE A N 1
ATOM 1893 C CA . ILE A 1 225 ? -13.230 18.314 -5.087 1.00 37.38 225 ILE A CA 1
ATOM 1894 C C . ILE A 1 225 ? -13.595 16.827 -4.991 1.00 37.38 225 ILE A C 1
ATOM 1896 O O . ILE A 1 225 ? -14.745 16.462 -4.746 1.00 37.38 225 ILE A O 1
ATOM 1900 N N . TYR A 1 226 ? -12.634 15.953 -5.288 1.00 33.66 226 TYR A N 1
ATOM 1901 C CA . TYR A 1 226 ? -12.824 14.511 -5.187 1.00 33.66 226 TYR A CA 1
ATOM 1902 C C . TYR A 1 226 ? -12.712 14.089 -3.725 1.00 33.66 226 TYR A C 1
ATOM 1904 O O . TYR A 1 226 ? -11.640 14.153 -3.132 1.00 33.66 226 TYR A O 1
ATOM 1912 N N . ARG A 1 227 ? -13.804 13.566 -3.162 1.00 34.19 227 ARG A N 1
ATOM 1913 C CA . ARG A 1 227 ? -13.727 12.679 -1.999 1.00 34.19 227 ARG A CA 1
ATOM 1914 C C . ARG A 1 227 ? -13.690 11.245 -2.507 1.00 34.19 227 ARG A C 1
ATOM 1916 O O . ARG A 1 227 ? -14.660 10.763 -3.088 1.00 34.19 227 ARG A O 1
ATOM 1923 N N . HIS A 1 228 ? -12.569 10.562 -2.296 1.00 31.95 228 HIS A N 1
ATOM 1924 C CA . HIS A 1 228 ? -12.457 9.138 -2.587 1.00 31.95 228 HIS A CA 1
ATOM 1925 C C . HIS A 1 228 ? -13.216 8.361 -1.501 1.00 31.95 228 HIS A C 1
ATOM 1927 O O . HIS A 1 228 ? -12.675 8.057 -0.440 1.00 31.95 228 HIS A O 1
ATOM 1933 N N . TYR A 1 229 ? -14.490 8.050 -1.740 1.00 35.62 229 TYR A N 1
ATOM 1934 C CA . TYR A 1 229 ? -15.156 6.988 -0.994 1.00 35.62 229 TYR A CA 1
ATOM 1935 C C . TYR A 1 229 ? -14.755 5.663 -1.627 1.00 35.62 229 TYR A C 1
ATOM 1937 O O . TYR A 1 229 ? -15.157 5.323 -2.737 1.00 35.62 229 TYR A O 1
ATOM 1945 N N . SER A 1 230 ? -13.887 4.933 -0.937 1.00 38.53 230 SER A N 1
ATOM 1946 C CA . SER A 1 230 ? -13.580 3.548 -1.262 1.00 38.53 230 SER A CA 1
ATOM 1947 C C . SER A 1 230 ? -14.888 2.752 -1.285 1.00 38.53 230 SER A C 1
ATOM 1949 O O . SER A 1 230 ? -15.549 2.624 -0.258 1.00 38.53 230 SER A O 1
ATOM 1951 N N . CYS A 1 231 ? -15.207 2.208 -2.459 1.00 33.03 231 CYS A N 1
ATOM 1952 C CA . CYS A 1 231 ? -16.437 1.515 -2.860 1.00 33.03 231 CYS A CA 1
ATOM 1953 C C . CYS A 1 231 ? -17.484 2.435 -3.510 1.00 33.03 231 CYS A C 1
ATOM 1955 O O . CYS A 1 231 ? -17.989 3.358 -2.884 1.00 33.03 231 CYS A O 1
ATOM 1957 N N . TRP A 1 232 ? -17.880 2.037 -4.725 1.00 30.36 232 TRP A N 1
ATOM 1958 C CA . TRP A 1 232 ? -18.870 2.615 -5.647 1.00 30.36 232 TRP A CA 1
ATOM 1959 C C . TRP A 1 232 ? -18.302 3.604 -6.679 1.00 30.36 232 TRP A C 1
ATOM 1961 O O . TRP A 1 232 ? -18.083 4.780 -6.412 1.00 30.36 232 TRP A O 1
ATOM 1971 N N . ASN A 1 233 ? -18.121 3.097 -7.909 1.00 29.72 233 ASN A N 1
ATOM 1972 C CA . ASN A 1 233 ? -18.007 3.895 -9.130 1.00 29.72 233 ASN A CA 1
ATOM 1973 C C . ASN A 1 233 ? -19.275 4.748 -9.282 1.00 29.72 233 ASN A C 1
ATOM 1975 O O . ASN A 1 233 ? -20.249 4.303 -9.885 1.00 29.72 233 ASN A O 1
ATOM 1979 N N . PHE A 1 234 ? -19.263 5.972 -8.761 1.00 25.45 234 PHE A N 1
ATOM 1980 C CA . PHE A 1 234 ? -20.161 7.020 -9.230 1.00 25.45 234 PHE A CA 1
ATOM 1981 C C . PHE A 1 234 ? -19.416 7.848 -10.272 1.00 25.45 234 PHE A C 1
ATOM 1983 O O . PHE A 1 234 ? -18.665 8.767 -9.959 1.00 25.45 234 PHE A O 1
ATOM 1990 N N . ILE A 1 235 ? -19.620 7.487 -11.538 1.00 28.88 235 ILE A N 1
ATOM 1991 C CA . ILE A 1 235 ? -19.318 8.370 -12.661 1.00 28.88 235 ILE A CA 1
ATOM 1992 C C . ILE A 1 235 ? -20.404 9.448 -12.635 1.00 28.88 235 ILE A C 1
ATOM 1994 O O . ILE A 1 235 ? -21.551 9.173 -12.986 1.00 28.88 235 ILE A O 1
ATOM 1998 N N . ILE A 1 236 ? -20.070 10.671 -12.220 1.00 28.83 236 ILE A N 1
ATOM 1999 C CA . ILE A 1 236 ? -20.908 11.827 -12.552 1.00 28.83 236 ILE A CA 1
ATOM 2000 C C . ILE A 1 236 ? -20.701 12.067 -14.049 1.00 28.83 236 ILE A C 1
ATOM 2002 O O . ILE A 1 236 ? -19.762 12.741 -14.472 1.00 28.83 236 ILE A O 1
ATOM 2006 N N . ILE A 1 237 ? -21.552 11.445 -14.867 1.00 30.09 237 ILE A N 1
ATOM 2007 C CA . ILE A 1 237 ? -21.686 11.779 -16.283 1.00 30.09 237 ILE A CA 1
ATOM 2008 C C . ILE A 1 237 ? -22.343 13.157 -16.312 1.00 30.09 237 ILE A C 1
ATOM 2010 O O . ILE A 1 237 ? -23.563 13.272 -16.236 1.00 30.09 237 ILE A O 1
ATOM 2014 N N . SER A 1 238 ? -21.546 14.223 -16.402 1.00 28.53 238 SER A N 1
ATOM 2015 C CA . SER A 1 238 ? -22.081 15.488 -16.896 1.00 28.53 238 SER A CA 1
ATOM 2016 C C . SER A 1 238 ? -22.456 15.259 -18.360 1.00 28.53 238 SER A C 1
ATOM 2018 O O . SER A 1 238 ? -21.580 15.158 -19.223 1.00 28.53 238 SER A O 1
ATOM 2020 N N . THR A 1 239 ? -23.747 15.106 -18.624 1.00 27.36 239 THR A N 1
ATOM 2021 C CA . THR A 1 239 ? -24.312 15.039 -19.968 1.00 27.36 239 THR A CA 1
ATOM 2022 C C . THR A 1 239 ? -23.901 16.284 -20.745 1.00 27.36 239 THR A C 1
ATOM 2024 O O . THR A 1 239 ? -24.260 17.401 -20.377 1.00 27.36 239 THR A O 1
ATOM 2027 N N . PHE A 1 240 ? -23.127 16.085 -21.809 1.00 32.25 240 PHE A N 1
ATOM 2028 C CA . PHE A 1 240 ? -22.907 17.089 -22.840 1.00 32.25 240 PHE A CA 1
ATOM 2029 C C . PHE A 1 240 ? -24.180 17.190 -23.687 1.00 32.25 240 PHE A C 1
ATOM 2031 O O . PHE A 1 240 ? -24.658 16.184 -24.206 1.00 32.25 240 PHE A O 1
ATOM 2038 N N . SER A 1 241 ? -24.726 18.393 -23.829 1.00 25.45 241 SER A N 1
ATOM 2039 C CA . SER A 1 241 ? -25.550 18.759 -24.983 1.00 25.45 241 SER A CA 1
ATOM 2040 C C . SER A 1 241 ? -24.753 19.786 -25.781 1.00 25.45 241 SER A C 1
ATOM 2042 O O . SER A 1 241 ? -24.155 20.679 -25.177 1.00 25.45 241 SER A O 1
ATOM 2044 N N . PHE A 1 242 ? -24.658 19.538 -27.089 1.00 36.53 242 PHE A N 1
ATOM 2045 C CA . PHE A 1 242 ? -23.947 20.349 -28.080 1.00 36.53 242 PHE A CA 1
ATOM 2046 C C . PHE A 1 242 ? -24.503 21.770 -28.174 1.00 36.53 242 PHE A C 1
ATOM 2048 O O . PHE A 1 242 ? -25.729 21.929 -27.976 1.00 36.53 242 PHE A O 1
#

Secondary structure (DSSP, 8-state):
-HHHHHHHHHH-S--PPPPSSSS-TTSPPPPHHHHTTTSPPPPP------TTTTTTTTTTTT-SSTTTTSTTB-STT---B---HHHHHHHHHHTTTTS-----GGGGTT-SHHHHHHHHHTT---TTS-----SSPPPP----GGG-TTT---SSPPPHHHHHHSHHHHSSS--S------------------TTS-SS---TTSPPPP----S-----TT-------SS-----------

Sequence (242 aa):
MWIMMRRAKMDQRHFKRMRFPPFDDEEPLLDYTDNLLDVDPLEPVQLELDKEEDSAVYAWFYDHKPLVKTKLVNGPSYRKWHLSLPIMATLHRLAGQLLSDLVYRNYFYLFDMESFFSAKALNMCILGGPKFEPLYHDIEEDWNEFNDIKKLIIRSPFRTEYRLAFPHLYNNMPRKVRLYIYHTPMVMYIKAEDPELPPFYYDPLIHPTSSDGGCGALAYKYSIIYRHYSCWNFIIISTFSF

InterPro domains:
  IPR012591 PRO8NT domain [PF08082] (1-63)
  IPR027652 Pre-mRNA-processing-splicing factor 8 [PTHR11140] (1-211)

Foldseek 3Di:
DVVLVVVCVVPDPDDDDADPPNDDPPDDDDDCVVPPPPDDDDDDRDDDDDCPLLVQCVPFVPPPQGQQVHPQAPHPVRDDGHDDPSNVVSVCVVCVVVDDPDPFPCVCLCVDPLNVQQCQAQQHDDVVGDGDDHPDDDDPDDDDPVPDPVPDDPPDDDDRSVCSQCVPPPDDPRPRHGHDDNDDPDDPADDDPDPVDDPDDDDPVDDDDDPPDPDPDDPDPPPDHDDDDDDDPDDPPPDDDD

Organism: Helianthus annuus (NCBI:txid4232)

Radius of gyration: 29.33 Å; chains: 1; bounding box: 56×72×79 Å